Protein 1U6L (pdb70)

Solvent-accessible surface area: 12234 Å² total

Sequence (254 aa):
SLQIVPYLIFNGNCREAFSCYHQHLGGTLEALPFGDSPEPADWKDKIHARLVVGSFALASDNHPAYPYEGIKGCSISLNVDSKAEAERLFNALAEGGSVQPLGPTFWAASFGFTDRFGVAWVNCEQDSLQIVPYLIFNGNCREAFSCYHQHLGGTLEALPFGDSPEPADWKDKIHARLVVGSFALASDNHPAYPYEGIKGCSISLNVDSKAEAERLFNALAEGGSVQPLGPTFWAASFGFTDRFGVAWVNCEQD

Foldseek 3Di:
DDADADEFEFQQCVVVLVVLCCVLVPADWPAFFLVVDVHPDDPGRGFPTWGQHVHYIYYGYDDVVDDDDHDDDDAEEAEDADPVSQVSVCVRQAVLFAWPDWADDPQAGTDTGAGNRGGHYGTYRHD/DDADEEEFEFAQCPPVVVVLVCVLLPADKDAAFVVRDPDDDPVRRWGPTWGDDPPYIYYTYDDVVDDQDADDDDEEEAEDADPVSQVSNVVSQCVCWAWPDWADDVQARTDTTAGNRGHHYYGYHYD

Structure (mmCIF, N/CA/C/O backbone):
data_1U6L
#
_entry.id   1U6L
#
_cell.length_a   56.579
_cell.length_b   76.294
_cell.length_c   82.193
_cell.angle_alpha   90.00
_cell.angle_beta   90.00
_cell.angle_gamma   90.00
#
_symmetry.space_group_name_H-M   'P 21 21 21'
#
loop_
_entity.id
_entity.type
_entity.pdbx_description
1 polymer 'hypothetical protein'
2 water water
#
loop_
_atom_site.group_PDB
_atom_site.id
_atom_site.type_symbol
_atom_site.label_atom_id
_atom_site.label_alt_id
_atom_site.label_comp_id
_atom_site.label_asym_id
_atom_site.label_entity_id
_atom_site.label_seq_id
_atom_site.pdbx_PDB_ins_code
_atom_site.Cartn_x
_atom_site.Cartn_y
_atom_site.Cartn_z
_atom_site.occupancy
_atom_site.B_iso_or_equiv
_atom_site.auth_seq_id
_atom_site.auth_comp_id
_atom_site.auth_asym_id
_atom_site.auth_atom_id
_atom_site.pdbx_PDB_model_num
ATOM 1 N N . SER A 1 2 ? 54.653 22.879 32.804 1.00 54.21 2 SER A N 1
ATOM 2 C CA . SER A 1 2 ? 53.188 23.096 32.472 1.00 53.98 2 SER A CA 1
ATOM 3 C C . SER A 1 2 ? 52.7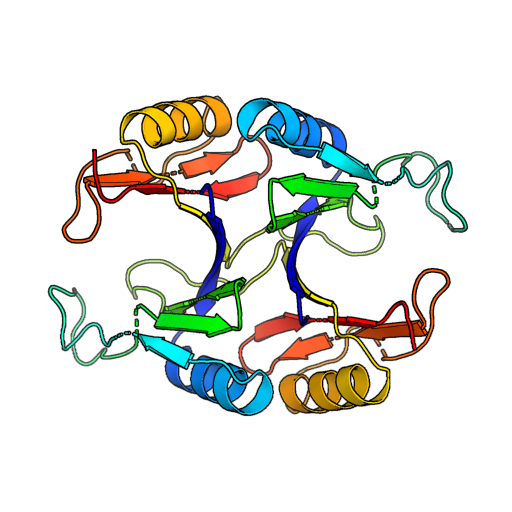45 23.865 31.196 1.00 52.90 2 SER A C 1
ATOM 4 O O . SER A 1 2 ? 53.489 24.637 30.592 1.00 53.29 2 SER A O 1
ATOM 7 N N . LEU A 1 3 ? 51.496 23.637 30.817 1.00 30.65 3 LEU A N 1
ATOM 8 C CA . LEU A 1 3 ? 50.953 24.137 29.586 1.00 29.05 3 LEU A CA 1
ATOM 9 C C . LEU A 1 3 ? 51.879 24.036 28.396 1.00 28.51 3 LEU A C 1
ATOM 10 O O . LEU A 1 3 ? 52.632 24.934 28.156 1.00 28.85 3 LEU A O 1
ATOM 15 N N . GLN A 1 4 ? 51.777 22.968 27.629 1.00 32.73 4 GLN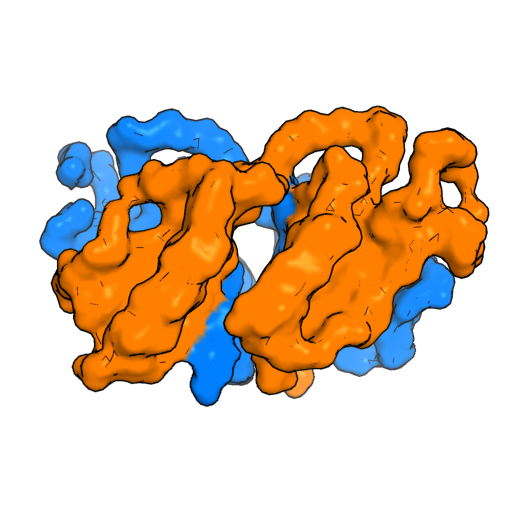 A N 1
ATOM 16 C CA . GLN A 1 4 ? 52.718 22.674 26.587 1.00 30.67 4 GLN A CA 1
ATOM 17 C C . GLN A 1 4 ? 52.018 22.981 25.287 1.00 27.18 4 GLN A C 1
ATOM 18 O O . GLN A 1 4 ? 50.912 22.453 25.059 1.00 25.02 4 GLN A O 1
ATOM 24 N N . ILE A 1 5 ? 52.570 23.841 24.426 1.00 40.21 5 ILE A N 1
ATOM 25 C CA . ILE A 1 5 ? 51.913 23.992 23.123 1.00 37.16 5 ILE A CA 1
ATOM 26 C C . ILE A 1 5 ? 52.806 23.310 22.138 1.00 33.21 5 ILE A C 1
ATOM 27 O O . ILE A 1 5 ? 54.000 23.572 22.114 1.00 34.21 5 ILE A O 1
ATOM 32 N N . VAL A 1 6 ? 52.227 22.368 21.383 1.00 14.58 6 VAL A N 1
ATOM 33 C CA . VAL A 1 6 ? 52.933 21.581 20.357 1.00 10.81 6 VAL A CA 1
ATOM 34 C C . VAL A 1 6 ? 52.181 21.562 19.020 1.00 8.72 6 VAL A C 1
ATOM 35 O O . VAL A 1 6 ? 51.019 21.244 19.049 1.00 10.96 6 VAL A O 1
ATOM 39 N N . PRO A 1 7 ? 52.807 21.788 17.866 1.00 11.14 7 PRO A N 1
ATOM 40 C CA . PRO A 1 7 ? 52.045 21.649 16.570 1.00 11.96 7 PRO A CA 1
ATOM 41 C C . PRO A 1 7 ? 51.697 20.207 16.238 1.00 11.49 7 PRO A C 1
ATOM 42 O O . PRO A 1 7 ? 52.555 19.375 16.310 1.00 9.93 7 PRO A O 1
ATOM 46 N N . TYR A 1 8 ? 50.488 19.894 15.848 1.00 21.54 8 TYR A N 1
ATOM 47 C CA . TYR A 1 8 ? 50.142 18.536 15.358 1.00 22.97 8 TYR A CA 1
ATOM 48 C C . TYR A 1 8 ? 49.962 18.545 13.821 1.00 21.61 8 TYR A C 1
ATOM 49 O O . TYR A 1 8 ? 49.135 19.306 13.301 1.00 24.41 8 TYR A O 1
ATOM 58 N N . LEU A 1 9 ? 50.691 17.744 13.072 1.00 16.86 9 LEU A N 1
ATOM 59 C CA . LEU A 1 9 ? 50.569 17.859 11.631 1.00 17.06 9 LEU A CA 1
ATOM 60 C C . LEU A 1 9 ? 49.825 16.659 11.002 1.00 18.36 9 LEU A C 1
ATOM 61 O O . LEU A 1 9 ? 49.782 15.560 11.597 1.00 18.81 9 LEU A O 1
ATOM 66 N N . ILE A 1 10 ? 49.310 16.815 9.766 1.00 13.64 10 ILE A N 1
ATOM 67 C CA . ILE A 1 10 ? 48.628 15.744 9.135 1.00 12.18 10 ILE A CA 1
ATOM 68 C C . ILE A 1 10 ? 49.170 15.450 7.758 1.00 12.51 10 ILE A C 1
ATOM 69 O O . ILE A 1 10 ? 49.133 16.269 6.912 1.00 13.06 10 ILE A O 1
ATOM 74 N N . PHE A 1 11 ? 49.740 14.272 7.544 1.00 18.13 11 PHE A N 1
ATOM 75 C CA . PHE A 1 11 ? 50.177 13.815 6.198 1.00 18.56 11 PHE A CA 1
ATOM 76 C C . PHE A 1 11 ? 49.141 12.894 5.501 1.00 20.16 11 PHE A C 1
ATOM 77 O O . PHE A 1 11 ? 48.237 12.280 6.131 1.00 23.71 11 PHE A O 1
ATOM 85 N N . ASN A 1 12 ? 49.239 12.814 4.191 1.00 33.52 12 ASN A N 1
ATOM 86 C CA . ASN A 1 12 ? 48.392 11.916 3.511 1.00 33.75 12 ASN A CA 1
ATOM 87 C C . ASN A 1 12 ? 49.124 10.616 3.184 1.00 33.84 12 ASN A C 1
ATOM 88 O O . ASN A 1 12 ? 49.204 10.223 2.050 1.00 37.94 12 ASN A O 1
ATOM 93 N N . GLY A 1 13 ? 49.702 9.958 4.172 1.00 12.07 13 GLY A N 1
ATOM 94 C CA . GLY A 1 13 ? 50.244 8.599 3.997 1.00 10.43 13 GLY A CA 1
ATOM 95 C C . GLY A 1 13 ? 51.758 8.512 4.202 1.00 9.90 13 GLY A C 1
ATOM 96 O O . GLY A 1 13 ? 52.323 7.390 4.179 1.00 11.19 13 GLY A O 1
ATOM 97 N N . ASN A 1 14 ? 52.453 9.655 4.304 1.00 8.23 14 ASN A N 1
ATOM 98 C CA . ASN A 1 14 ? 53.918 9.591 4.282 1.00 6.25 14 ASN A CA 1
ATOM 99 C C . ASN A 1 14 ? 54.503 10.123 5.574 1.00 5.90 14 ASN A C 1
ATOM 100 O O . ASN A 1 14 ? 55.696 10.472 5.630 1.00 5.13 14 ASN A O 1
ATOM 105 N N . CYS A 1 15 ? 53.664 10.162 6.600 1.00 13.31 15 CYS A N 1
ATOM 106 C CA . CYS A 1 15 ? 54.097 10.534 7.913 1.00 15.65 15 CYS A CA 1
ATOM 107 C C . CYS A 1 15 ? 55.348 9.748 8.404 1.00 17.45 15 CYS A C 1
ATOM 108 O O . CYS A 1 15 ? 56.322 10.359 8.873 1.00 18.19 15 CYS A O 1
ATOM 111 N N . ARG A 1 16 ? 55.320 8.415 8.305 1.00 21.57 16 ARG A N 1
ATOM 112 C CA . ARG A 1 16 ? 56.465 7.621 8.714 1.00 21.34 16 ARG A CA 1
ATOM 113 C C . ARG A 1 16 ? 57.705 8.076 7.988 1.00 22.57 16 ARG A C 1
ATOM 114 O O . ARG A 1 16 ? 58.659 8.413 8.628 1.00 24.26 16 ARG A O 1
ATOM 122 N N . GLU A 1 17 ? 57.702 8.142 6.661 1.00 22.78 17 GLU A N 1
ATOM 123 C CA . GLU A 1 17 ? 58.862 8.687 5.994 1.00 23.41 17 GLU A CA 1
ATOM 124 C C . GLU A 1 17 ? 59.246 10.077 6.506 1.00 23.97 17 GLU A C 1
ATOM 125 O O . GLU A 1 17 ? 60.463 10.368 6.616 1.00 26.21 17 GLU A O 1
ATOM 131 N N . ALA A 1 18 ? 58.246 10.933 6.837 1.00 9.43 18 ALA A N 1
ATOM 132 C CA . ALA A 1 18 ? 58.545 12.392 7.086 1.00 8.59 18 ALA A CA 1
ATOM 133 C C . ALA A 1 18 ? 59.244 12.512 8.442 1.00 9.25 18 ALA A C 1
ATOM 134 O O . ALA A 1 18 ? 60.292 13.153 8.561 1.00 9.59 18 ALA A O 1
ATOM 136 N N . PHE A 1 19 ? 58.725 11.782 9.429 1.00 15.34 19 PHE A N 1
ATOM 137 C CA . PHE A 1 19 ? 59.262 11.867 10.751 1.00 16.38 19 PHE A CA 1
ATOM 138 C C . PHE A 1 19 ? 60.579 11.259 10.831 1.00 16.77 19 PHE A C 1
ATOM 139 O O . PHE A 1 19 ? 61.395 11.740 11.544 1.00 15.91 19 PHE A O 1
ATOM 147 N N . SER A 1 20 ? 60.852 10.257 10.011 1.00 23.91 20 SER A N 1
ATOM 148 C CA . SER A 1 20 ? 62.152 9.620 10.061 1.00 24.36 20 SER A CA 1
ATOM 149 C C . SER A 1 20 ? 63.221 10.618 9.620 1.00 24.32 20 SER A C 1
ATOM 150 O O . SER A 1 20 ? 64.346 10.637 10.105 1.00 25.71 20 SER A O 1
ATOM 153 N N . CYS A 1 21 ? 62.862 11.489 8.701 1.00 20.63 21 CYS A N 1
ATOM 154 C CA . CYS A 1 21 ? 63.798 12.478 8.204 1.00 19.18 21 CYS A CA 1
ATOM 155 C C . CYS A 1 21 ? 63.951 13.688 9.232 1.00 16.79 21 CYS A C 1
ATOM 156 O O . CYS A 1 21 ? 65.105 14.070 9.607 1.00 15.28 21 CYS A O 1
ATOM 159 N N . TYR A 1 22 ? 62.813 14.255 9.709 1.00 10.71 22 TYR A N 1
ATOM 160 C CA . TYR A 1 22 ? 62.798 15.151 10.899 1.00 9.38 22 TYR A CA 1
ATOM 161 C C . TYR A 1 22 ? 63.716 14.572 11.972 1.00 9.24 22 TYR A C 1
ATOM 162 O O . TYR A 1 22 ? 64.613 15.263 12.431 1.00 9.52 22 TYR A O 1
ATOM 171 N N . HIS A 1 23 ? 63.558 13.299 12.335 1.00 18.83 23 HIS A N 1
ATOM 172 C CA . HIS A 1 23 ? 64.438 12.700 13.253 1.00 20.49 23 HIS A CA 1
ATOM 173 C C . HIS A 1 23 ? 65.893 12.817 12.827 1.00 21.41 23 HIS A C 1
ATOM 174 O O . HIS A 1 23 ? 66.801 13.366 13.554 1.00 22.59 23 HIS A O 1
ATOM 181 N N . GLN A 1 24 ? 66.174 12.289 11.649 1.00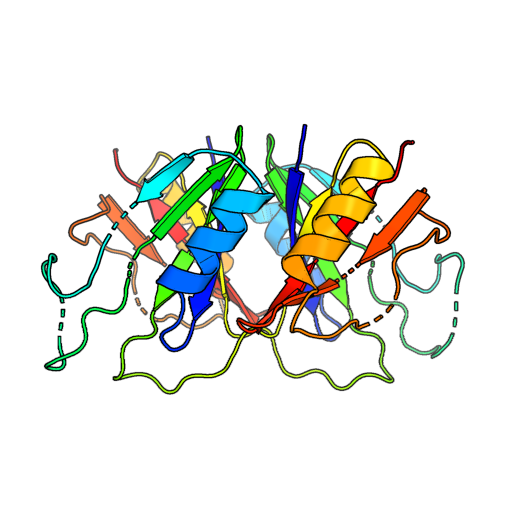 32.78 24 GLN A N 1
ATOM 182 C CA . GLN A 1 24 ? 67.580 12.272 11.213 1.00 33.17 24 GLN A CA 1
ATOM 183 C C . GLN A 1 24 ? 68.232 13.649 11.318 1.00 33.42 24 GLN A C 1
ATOM 184 O O . GLN A 1 24 ? 69.414 13.710 11.589 1.00 35.82 24 GLN A O 1
ATOM 190 N N . HIS A 1 25 ? 67.465 14.742 11.105 1.00 22.42 25 HIS A N 1
ATOM 191 C CA . HIS A 1 25 ? 68.083 16.046 10.811 1.00 20.57 25 HIS A CA 1
ATOM 192 C C . HIS A 1 25 ? 67.948 16.984 11.948 1.00 19.41 25 HIS A C 1
ATOM 193 O O . HIS A 1 25 ? 68.704 17.979 12.026 1.00 21.00 25 HIS A O 1
ATOM 200 N N . LEU A 1 26 ? 66.973 16.682 12.816 1.00 21.49 26 LEU A N 1
ATOM 201 C CA . LEU A 1 26 ? 66.646 17.532 13.889 1.00 22.28 26 LEU A CA 1
ATOM 202 C C . LEU A 1 26 ? 67.192 16.939 15.130 1.00 24.55 26 LEU A C 1
ATOM 203 O O . LEU A 1 26 ? 67.372 17.640 16.123 1.00 27.10 26 LEU A O 1
ATOM 208 N N . GLY A 1 27 ? 67.472 15.645 15.118 1.00 26.55 27 GLY A N 1
ATOM 209 C CA . GLY A 1 27 ? 67.980 15.038 16.348 1.00 27.57 27 GLY A CA 1
ATOM 210 C C . GLY A 1 27 ? 66.815 14.749 17.239 1.00 28.80 27 GLY A C 1
ATOM 211 O O . GLY A 1 27 ? 65.741 14.566 16.753 1.00 29.06 27 GLY A O 1
ATOM 212 N N . GLY A 1 28 ? 67.011 14.689 18.541 1.00 32.42 28 GLY A N 1
ATOM 213 C CA . GLY A 1 28 ? 65.895 14.381 19.446 1.00 31.56 28 GLY A CA 1
ATOM 214 C C . GLY A 1 28 ? 65.584 12.910 19.499 1.00 31.24 28 GLY A C 1
ATOM 215 O O . GLY A 1 28 ? 66.280 12.139 18.967 1.00 32.12 28 GLY A O 1
ATOM 216 N N . THR A 1 29 ? 64.490 12.562 20.125 1.00 19.62 29 THR A N 1
ATOM 217 C CA . THR A 1 29 ? 63.988 11.227 20.322 1.00 19.56 29 THR A CA 1
ATOM 218 C C . THR A 1 29 ? 62.584 11.115 19.706 1.00 18.54 29 THR A C 1
ATOM 219 O O . THR A 1 29 ? 61.635 11.924 19.916 1.00 16.89 29 THR A O 1
ATOM 223 N N . LEU A 1 30 ? 62.455 10.042 18.965 1.00 11.75 30 LEU A N 1
ATOM 224 C CA . LEU A 1 30 ? 61.237 9.756 18.330 1.00 11.29 30 LEU A CA 1
ATOM 225 C C . LEU A 1 30 ? 60.476 8.873 19.370 1.00 10.32 30 LEU A C 1
ATOM 226 O O . LEU A 1 30 ? 60.651 7.635 19.374 1.00 11.52 30 LEU A O 1
ATOM 231 N N . GLU A 1 31 ? 59.733 9.510 20.285 1.00 11.63 31 GLU A N 1
ATOM 232 C CA . GLU A 1 31 ? 59.021 8.792 21.358 1.00 11.32 31 GLU A CA 1
ATOM 233 C C . GLU A 1 31 ? 57.893 7.870 20.860 1.00 11.44 31 GLU A C 1
ATOM 234 O O . GLU A 1 31 ? 57.417 6.984 21.600 1.00 12.29 31 GLU A O 1
ATOM 240 N N . ALA A 1 32 ? 57.469 8.020 19.624 1.00 9.75 32 ALA A N 1
ATOM 241 C CA . ALA A 1 32 ? 56.286 7.257 19.157 1.00 9.11 32 ALA A CA 1
ATOM 242 C C . ALA A 1 32 ? 56.176 7.134 17.625 1.00 11.24 32 ALA A C 1
ATOM 243 O O . ALA A 1 32 ? 56.315 8.078 16.852 1.00 11.94 32 ALA A O 1
ATOM 253 N N . LEU A 1 34 ? 53.521 5.019 16.047 1.00 15.95 34 LEU A N 1
ATOM 254 C CA . LEU A 1 34 ? 52.549 3.955 16.224 1.00 17.04 34 LEU A CA 1
ATOM 255 C C . LEU A 1 34 ? 51.549 3.777 14.968 1.00 17.47 34 LEU A C 1
ATOM 256 O O . LEU A 1 34 ? 50.898 4.718 14.589 1.00 17.26 34 LEU A O 1
ATOM 261 N N . PRO A 1 35 ? 51.503 2.585 14.295 1.00 21.18 35 PRO A N 1
ATOM 262 C CA . PRO A 1 35 ? 50.564 2.327 13.183 1.00 21.85 35 PRO A CA 1
ATOM 263 C C . PRO A 1 35 ? 49.177 2.010 13.654 1.00 22.09 35 PRO A C 1
ATOM 264 O O . PRO A 1 35 ? 49.020 1.500 14.755 1.00 22.11 35 PRO A O 1
ATOM 268 N N . PHE A 1 36 ? 48.183 2.365 12.830 1.00 32.97 36 PHE A N 1
ATOM 269 C CA . PHE A 1 36 ? 46.772 2.086 13.081 1.00 34.57 36 PHE A CA 1
ATOM 270 C C . PHE A 1 36 ? 46.653 0.613 13.309 1.00 37.84 36 PHE A C 1
ATOM 271 O O . PHE A 1 36 ? 46.102 0.236 14.258 1.00 38.58 36 PHE A O 1
ATOM 279 N N . GLY A 1 37 ? 47.230 -0.204 12.439 1.00 61.21 37 GLY A N 1
ATOM 280 C CA . GLY A 1 37 ? 47.310 -1.631 12.633 1.00 66.62 37 GLY A CA 1
ATOM 281 C C . GLY A 1 37 ? 47.600 -2.055 14.051 1.00 70.45 37 GLY A C 1
ATOM 282 O O . GLY A 1 37 ? 46.864 -2.844 14.610 1.00 70.85 37 GLY A O 1
ATOM 283 N N . ASP A 1 38 ? 48.651 -1.542 14.672 1.00 74.83 38 ASP A N 1
ATOM 284 C CA . ASP A 1 38 ? 48.971 -1.989 16.014 1.00 76.67 38 ASP A CA 1
ATOM 285 C C . ASP A 1 38 ? 48.267 -1.168 17.056 1.00 78.30 38 ASP A C 1
ATOM 286 O O . ASP A 1 38 ? 48.795 -0.997 18.137 1.00 78.28 38 ASP A O 1
ATOM 291 N N . SER A 1 39 ? 47.066 -0.688 16.757 1.00 78.51 39 SER A N 1
ATOM 292 C CA . SER A 1 39 ? 46.287 0.075 17.735 1.00 79.21 39 SER A CA 1
ATOM 293 C C . SER A 1 39 ? 44.816 -0.380 17.969 1.00 80.73 39 SER A C 1
ATOM 294 O O . SER A 1 39 ? 44.384 -1.449 17.511 1.00 81.94 39 SER A O 1
ATOM 297 N N . PRO A 1 40 ? 44.043 0.405 18.733 1.00 107.50 40 PRO A N 1
ATOM 298 C CA . PRO A 1 40 ? 42.594 0.153 18.682 1.00 109.34 40 PRO A CA 1
ATOM 299 C C . PRO A 1 40 ? 41.985 0.923 17.490 1.00 110.97 40 PRO A C 1
ATOM 300 O O . PRO A 1 40 ? 40.936 1.561 17.612 1.00 110.95 40 PRO A O 1
ATOM 304 N N . GLU A 1 41 ? 42.673 0.842 16.348 1.00 84.86 41 GLU A N 1
ATOM 305 C CA . GLU A 1 41 ? 42.393 1.610 15.101 1.00 85.56 41 GLU A CA 1
ATOM 306 C C . GLU A 1 41 ? 42.361 3.149 15.269 1.00 87.08 41 GLU A C 1
ATOM 307 O O . GLU A 1 41 ? 41.519 3.869 14.687 1.00 88.29 41 GLU A O 1
ATOM 313 N N . PRO A 1 46 ? 37.937 2.677 10.549 1.00 75.07 46 PRO A N 1
ATOM 314 C CA . PRO A 1 46 ? 38.867 1.535 10.457 1.00 76.24 46 PRO A CA 1
ATOM 315 C C . PRO A 1 46 ? 39.774 1.450 9.201 1.00 77.53 46 PRO A C 1
ATOM 316 O O . PRO A 1 46 ? 41.001 1.605 9.320 1.00 76.75 46 PRO A O 1
ATOM 320 N N . ALA A 1 47 ? 39.143 1.206 8.041 1.00 69.36 47 ALA A N 1
ATOM 321 C CA . ALA A 1 47 ? 39.762 0.740 6.764 1.00 70.53 47 ALA A CA 1
ATOM 322 C C . ALA A 1 47 ? 40.633 -0.565 6.861 1.00 71.82 47 ALA A C 1
ATOM 323 O O . ALA A 1 47 ? 40.944 -1.039 7.978 1.00 71.04 47 ALA A O 1
ATOM 325 N N . ASP A 1 48 ? 40.947 -1.177 5.712 1.00 82.33 48 ASP A N 1
ATOM 326 C CA . ASP A 1 48 ? 41.670 -2.459 5.663 1.00 84.55 48 ASP A CA 1
ATOM 327 C C . ASP A 1 48 ? 43.089 -2.100 5.335 1.00 85.68 48 ASP A C 1
ATOM 328 O O . ASP A 1 48 ? 43.449 -0.936 5.498 1.00 86.52 48 ASP A O 1
ATOM 330 N N . TRP A 1 49 ? 43.895 -3.068 4.881 1.00 73.33 49 TRP A N 1
ATOM 331 C CA . TRP A 1 49 ? 45.289 -2.812 4.436 1.00 74.20 49 TRP A CA 1
ATOM 332 C C . TRP A 1 49 ? 45.609 -1.285 4.400 1.00 71.32 49 TRP A C 1
ATOM 333 O O . TRP A 1 49 ? 45.524 -0.637 3.348 1.00 70.09 49 TRP A O 1
ATOM 335 N N . LYS A 1 50 ? 45.925 -0.742 5.589 1.00 67.63 50 LYS A N 1
ATOM 336 C CA . LYS A 1 50 ? 46.120 0.698 5.878 1.00 62.23 50 LYS A CA 1
ATOM 337 C C . LYS A 1 50 ? 46.895 0.975 7.209 1.00 59.59 50 LYS A C 1
ATOM 338 O O . LYS A 1 50 ? 46.375 1.608 8.109 1.00 57.85 50 LYS A O 1
ATOM 344 N N . ASP A 1 51 ? 48.133 0.474 7.332 1.00 53.97 51 ASP A N 1
ATOM 345 C CA . ASP A 1 51 ? 49.015 0.725 8.534 1.00 51.58 51 ASP A CA 1
ATOM 346 C C . ASP A 1 51 ? 50.114 1.817 8.354 1.00 46.73 51 ASP A C 1
ATOM 347 O O . ASP A 1 51 ? 51.289 1.709 8.577 1.00 43.73 51 ASP A O 1
ATOM 352 N N . LYS A 1 52 ? 49.571 2.885 7.845 1.00 37.97 52 LYS A N 1
ATOM 353 C CA . LYS A 1 52 ? 49.935 4.213 8.018 1.00 33.47 52 LYS A CA 1
ATOM 354 C C . LYS A 1 52 ? 50.031 4.541 9.509 1.00 30.53 52 LYS A C 1
ATOM 355 O O . LYS A 1 52 ? 49.928 3.604 10.309 1.00 27.25 52 LYS A O 1
ATOM 361 N N . ILE A 1 53 ? 50.206 5.844 9.889 1.00 12.12 53 ILE A N 1
ATOM 362 C CA . ILE A 1 53 ? 50.602 6.098 11.278 1.00 9.15 53 ILE A CA 1
ATOM 363 C C . ILE A 1 53 ? 49.569 6.723 12.136 1.00 7.74 53 ILE A C 1
ATOM 364 O O . ILE A 1 53 ? 49.172 7.846 11.837 1.00 8.13 53 ILE A O 1
ATOM 377 N N . HIS A 1 55 ? 49.816 7.817 15.105 1.00 26.19 55 HIS A N 1
ATOM 378 C CA . HIS A 1 55 ? 50.315 8.927 15.892 1.00 22.50 55 HIS A CA 1
ATOM 379 C C . HIS A 1 55 ? 51.811 8.956 16.077 1.00 20.44 55 HIS A C 1
ATOM 380 O O . HIS A 1 55 ? 52.456 7.971 16.232 1.00 23.46 55 HIS A O 1
ATOM 387 N N . ALA A 1 56 ? 52.432 10.076 16.016 1.00 14.71 56 ALA A N 1
ATOM 388 C CA . ALA A 1 56 ? 53.858 9.974 16.081 1.00 12.67 56 ALA A CA 1
ATOM 389 C C . ALA A 1 56 ? 54.321 11.153 16.900 1.00 13.87 56 ALA A C 1
ATOM 390 O O . ALA A 1 56 ? 53.634 12.191 16.904 1.00 14.98 56 ALA A O 1
ATOM 392 N N . ARG A 1 57 ? 55.467 11.037 17.572 1.00 8.48 57 ARG A N 1
ATOM 393 C CA . ARG A 1 57 ? 55.877 12.129 18.472 1.00 8.57 57 ARG A CA 1
ATOM 394 C C . ARG A 1 57 ? 57.372 12.229 18.434 1.00 6.75 57 ARG A C 1
ATOM 395 O O . ARG A 1 57 ? 58.040 11.213 18.613 1.00 9.37 57 ARG A O 1
ATOM 403 N N . LEU A 1 58 ? 57.886 13.396 18.068 1.00 13.82 58 LEU A N 1
ATOM 404 C CA . LEU A 1 58 ? 59.286 13.683 17.937 1.00 11.88 58 LEU A CA 1
ATOM 405 C C . LEU A 1 58 ? 59.658 14.708 19.034 1.00 13.14 58 LEU A C 1
ATOM 406 O O . LEU A 1 58 ? 59.092 15.803 19.099 1.00 15.76 58 LEU A O 1
ATOM 411 N N . VAL A 1 59 ? 60.528 14.390 19.978 1.00 14.13 59 VAL A N 1
ATOM 412 C CA . VAL A 1 59 ? 60.709 15.362 21.026 1.00 12.82 59 VAL A CA 1
ATOM 413 C C . VAL A 1 59 ? 62.120 15.775 20.862 1.00 14.65 59 VAL A C 1
ATOM 414 O O . VAL A 1 59 ? 63.049 14.931 20.619 1.00 14.94 59 VAL A O 1
ATOM 418 N N . VAL A 1 60 ? 62.295 17.095 20.971 1.00 11.61 60 VAL A N 1
ATOM 419 C CA . VAL A 1 60 ? 63.655 17.679 20.798 1.00 12.97 60 VAL A CA 1
ATOM 420 C C . VAL A 1 60 ? 63.922 18.674 21.889 1.00 14.77 60 VAL A C 1
ATOM 421 O O . VAL A 1 60 ? 63.234 19.747 22.005 1.00 19.41 60 VAL A O 1
ATOM 425 N N . GLY A 1 61 ? 64.878 18.339 22.703 1.00 19.31 61 GLY A N 1
ATOM 426 C CA . GLY A 1 61 ? 64.968 19.082 23.890 1.00 18.94 61 GLY A CA 1
ATOM 427 C C . GLY A 1 61 ? 63.634 19.243 24.557 1.00 19.19 61 GLY A C 1
ATOM 428 O O . GLY A 1 61 ? 63.046 18.316 25.060 1.00 22.18 61 GLY A O 1
ATOM 429 N N . SER A 1 62 ? 63.112 20.423 24.562 1.00 14.68 62 SER A N 1
ATOM 430 C CA . SER A 1 62 ? 61.877 20.637 25.280 1.00 14.87 62 SER A CA 1
ATOM 431 C C . SER A 1 62 ? 60.748 21.017 24.291 1.00 15.13 62 SER A C 1
ATOM 432 O O . SER A 1 62 ? 59.620 21.308 24.675 1.00 16.87 62 SER A O 1
ATOM 435 N N . PHE A 1 63 ? 61.038 21.010 23.000 1.00 6.88 63 PHE A N 1
ATOM 436 C CA . PHE A 1 63 ? 59.894 21.103 22.027 1.00 7.53 63 PHE A CA 1
ATOM 437 C C . PHE A 1 63 ? 59.412 19.752 21.419 1.00 7.81 63 PHE A C 1
ATOM 438 O O . PHE A 1 63 ? 60.113 18.724 21.541 1.00 9.76 63 PHE A O 1
ATOM 446 N N . ALA A 1 64 ? 58.249 19.756 20.800 1.00 13.04 64 ALA A N 1
ATOM 447 C CA . ALA A 1 64 ? 57.753 18.506 20.260 1.00 13.88 64 ALA A CA 1
ATOM 448 C C . ALA A 1 64 ? 56.984 18.776 18.999 1.00 15.96 64 ALA A C 1
ATOM 449 O O . ALA A 1 64 ? 56.253 19.734 18.979 1.00 17.02 64 ALA A O 1
ATOM 451 N N . LEU A 1 65 ? 57.223 17.967 17.950 1.00 15.10 65 LEU A N 1
ATOM 452 C CA . LEU A 1 65 ? 56.341 17.819 16.820 1.00 16.46 65 LEU A CA 1
ATOM 453 C C . LEU A 1 65 ? 55.467 16.595 16.983 1.00 17.79 65 LEU A C 1
ATOM 454 O O . LEU A 1 65 ? 55.987 15.555 17.214 1.00 19.20 65 LEU A O 1
ATOM 467 N N . ALA A 1 67 ? 52.415 14.123 14.930 1.00 11.95 67 ALA A N 1
ATOM 468 C CA . ALA A 1 67 ? 51.775 13.984 13.600 1.00 9.50 67 ALA A CA 1
ATOM 469 C C . ALA A 1 67 ? 50.892 12.765 13.492 1.00 9.25 67 ALA A C 1
ATOM 470 O O . ALA A 1 67 ? 50.902 11.948 14.433 1.00 8.14 67 ALA A O 1
ATOM 472 N N . SER A 1 68 ? 50.182 12.622 12.364 1.00 15.30 68 SER A N 1
ATOM 473 C CA . SER A 1 68 ? 49.281 11.479 12.137 1.00 15.64 68 SER A CA 1
ATOM 474 C C . SER A 1 68 ? 49.042 11.251 10.655 1.00 15.11 68 SER A C 1
ATOM 475 O O . SER A 1 68 ? 49.080 12.251 9.891 1.00 14.82 68 SER A O 1
ATOM 478 N N . ASP A 1 69 ? 48.851 10.003 10.206 1.00 8.53 69 ASP A N 1
ATOM 479 C CA . ASP A 1 69 ? 48.540 9.822 8.739 1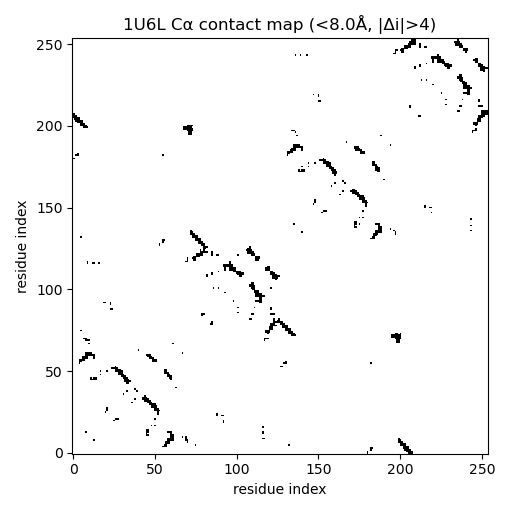.00 10.78 69 ASP A CA 1
ATOM 480 C C . ASP A 1 69 ? 47.034 10.025 8.619 1.00 13.41 69 ASP A C 1
ATOM 481 O O . ASP A 1 69 ? 46.301 9.492 9.442 1.00 15.81 69 ASP A O 1
ATOM 486 N N . ASN A 1 70 ? 46.553 10.916 7.737 1.00 14.76 70 ASN A N 1
ATOM 487 C CA . ASN A 1 70 ? 45.092 11.104 7.647 1.00 19.22 70 ASN A CA 1
ATOM 488 C C . ASN A 1 70 ? 44.271 9.791 7.604 1.00 20.58 70 ASN A C 1
ATOM 489 O O . ASN A 1 70 ? 44.673 8.798 7.012 1.00 20.84 70 ASN A O 1
ATOM 494 N N . HIS A 1 71 ? 43.153 9.797 8.303 1.00 18.94 71 HIS A N 1
ATOM 495 C CA . HIS A 1 71 ? 42.112 8.734 8.271 1.00 21.83 71 HIS A CA 1
ATOM 496 C C . HIS A 1 71 ? 41.459 8.675 6.901 1.00 21.41 71 HIS A C 1
ATOM 497 O O . HIS A 1 71 ? 40.789 9.600 6.516 1.00 21.55 71 HIS A O 1
ATOM 504 N N . PRO A 1 72 ? 41.499 7.560 6.238 1.00 35.18 72 PRO A N 1
ATOM 505 C CA . PRO A 1 72 ? 40.891 7.702 4.946 1.00 34.74 72 PRO A CA 1
ATOM 506 C C . PRO A 1 72 ? 39.373 8.047 4.906 1.00 33.71 72 PRO A C 1
ATOM 507 O O . PRO A 1 72 ? 38.829 8.160 3.798 1.00 34.22 72 PRO A O 1
ATOM 511 N N . ALA A 1 73 ? 38.718 8.315 6.050 1.00 25.03 73 ALA A N 1
ATOM 512 C CA . ALA A 1 73 ? 37.282 8.779 6.019 1.00 25.16 73 ALA A CA 1
ATOM 513 C C . ALA A 1 73 ? 37.141 10.285 5.859 1.00 25.75 73 ALA A C 1
ATOM 514 O O . ALA A 1 73 ? 36.014 10.787 5.856 1.00 25.19 73 ALA A O 1
ATOM 516 N N . TYR A 1 74 ? 38.256 11.026 5.810 1.00 28.64 74 TYR A N 1
ATOM 517 C CA . TYR A 1 74 ? 38.189 12.478 5.762 1.00 29.91 74 TYR A CA 1
ATOM 518 C C . TYR A 1 74 ? 39.009 12.955 4.621 1.00 28.02 74 TYR A C 1
ATOM 519 O O . TYR A 1 74 ? 40.133 12.476 4.422 1.00 26.46 74 TYR A O 1
ATOM 528 N N . PRO A 1 75 ? 38.432 13.852 3.801 1.00 34.04 75 PRO A N 1
ATOM 529 C CA . PRO A 1 75 ? 39.128 14.324 2.609 1.00 33.50 75 PRO A CA 1
ATOM 530 C C . PRO A 1 75 ? 40.507 14.863 3.032 1.00 33.32 75 PRO A C 1
ATOM 531 O O . PRO A 1 75 ? 40.656 15.273 4.207 1.00 32.46 75 PRO A O 1
ATOM 535 N N . TYR A 1 76 ? 41.495 14.905 2.134 1.00 18.99 76 TYR A N 1
ATOM 536 C CA . TYR A 1 76 ? 42.825 15.359 2.595 1.00 20.06 76 TYR A CA 1
ATOM 537 C C . TYR A 1 76 ? 43.194 16.620 1.892 1.00 24.46 76 TYR A C 1
ATOM 538 O O . TYR A 1 76 ? 43.316 16.657 0.629 1.00 26.13 76 TYR A O 1
ATOM 547 N N . GLU A 1 77 ? 43.452 17.662 2.663 1.00 66.93 77 GLU A N 1
ATOM 548 C CA . GLU A 1 77 ? 44.138 18.790 2.087 1.00 70.66 77 GLU A CA 1
ATOM 549 C C . GLU A 1 77 ? 45.427 18.830 2.828 1.00 69.40 77 GLU A C 1
ATOM 550 O O . GLU A 1 77 ? 45.476 18.450 4.004 1.00 70.78 77 GLU A O 1
ATOM 556 N N . GLY A 1 78 ? 46.456 19.293 2.142 1.00 40.43 78 GLY A N 1
ATOM 557 C CA . GLY A 1 78 ? 47.798 19.373 2.677 1.00 39.33 78 GLY A CA 1
ATOM 558 C C . GLY A 1 78 ? 47.867 20.288 3.869 1.00 38.97 78 GLY A C 1
ATOM 559 O O . GLY A 1 78 ? 46.895 20.352 4.659 1.00 39.73 78 GLY A O 1
ATOM 560 N N . ILE A 1 79 ? 48.974 21.011 4.045 1.00 28.26 79 ILE A N 1
ATOM 561 C CA . ILE A 1 79 ? 49.102 21.853 5.250 1.00 27.23 79 ILE A CA 1
ATOM 562 C C . ILE A 1 79 ? 49.042 23.263 4.753 1.00 27.35 79 ILE A C 1
ATOM 563 O O . ILE A 1 79 ? 49.689 23.599 3.823 1.00 26.69 79 ILE A O 1
ATOM 568 N N . LYS A 1 80 ? 48.260 24.118 5.340 1.00 31.79 80 LYS A N 1
ATOM 569 C CA . LYS A 1 80 ? 48.215 25.439 4.787 1.00 32.85 80 LYS A CA 1
ATOM 570 C C . LYS A 1 80 ? 48.387 26.654 5.728 1.00 32.42 80 LYS A C 1
ATOM 571 O O . LYS A 1 80 ? 49.253 27.529 5.527 1.00 32.55 80 LYS A O 1
ATOM 577 N N . GLY A 1 81 ? 47.568 26.811 6.725 1.00 33.91 81 GLY A N 1
ATOM 578 C CA . GLY A 1 81 ? 47.645 28.149 7.281 1.00 32.62 81 GLY A CA 1
ATOM 579 C C . GLY A 1 81 ? 48.944 28.617 7.935 1.00 30.11 81 GLY A C 1
ATOM 580 O O . GLY A 1 81 ? 49.135 29.810 8.111 1.00 28.70 81 GLY A O 1
ATOM 581 N N . CYS A 1 82 ? 49.795 27.659 8.319 1.00 39.24 82 CYS A N 1
ATOM 582 C CA . CYS A 1 82 ? 50.953 27.938 9.097 1.00 37.34 82 CYS A CA 1
ATOM 583 C C . CYS A 1 82 ? 52.199 27.154 8.728 1.00 35.32 82 CYS A C 1
ATOM 584 O O . CYS A 1 82 ? 52.142 26.280 7.862 1.00 37.05 82 CYS A O 1
ATOM 587 N N . SER A 1 83 ? 53.336 27.539 9.333 1.00 26.54 83 SER A N 1
ATOM 588 C CA . SER A 1 83 ? 54.627 26.863 9.137 1.00 23.62 83 SER A CA 1
ATOM 589 C C . SER A 1 83 ? 55.404 26.662 10.390 1.00 20.42 83 SER A C 1
ATOM 590 O O . SER A 1 83 ? 55.116 27.342 11.392 1.00 17.61 83 SER A O 1
ATOM 593 N N . ILE A 1 84 ? 56.339 25.691 10.357 1.00 11.95 84 ILE A N 1
ATOM 594 C CA . ILE A 1 84 ? 57.063 25.332 11.573 1.00 11.09 84 ILE A CA 1
ATOM 595 C C . ILE A 1 84 ? 58.342 26.084 11.576 1.00 11.95 84 ILE A C 1
ATOM 596 O O . ILE A 1 84 ? 59.226 25.835 10.824 1.00 12.86 84 ILE A O 1
ATOM 601 N N . SER A 1 85 ? 58.426 27.078 12.400 1.00 8.66 85 SER A N 1
ATOM 602 C CA . SER A 1 85 ? 59.574 27.892 12.328 1.00 9.62 85 SER A CA 1
ATOM 603 C C . SER A 1 85 ? 60.730 27.264 13.155 1.00 10.92 85 SER A C 1
ATOM 604 O O . SER A 1 85 ? 60.484 26.868 14.302 1.00 10.31 85 SER A O 1
ATOM 607 N N . LEU A 1 86 ? 61.963 27.224 12.625 1.00 9.93 86 LEU A N 1
ATOM 608 C CA . LEU A 1 86 ? 63.092 26.724 13.429 1.00 12.25 86 LEU A CA 1
ATOM 609 C C . LEU A 1 86 ? 64.153 27.760 13.816 1.00 13.85 86 LEU A C 1
ATOM 610 O O . LEU A 1 86 ? 64.992 28.091 12.998 1.00 12.81 86 LEU A O 1
ATOM 615 N N . ASN A 1 87 ? 64.126 28.248 15.070 1.00 18.14 87 ASN A N 1
ATOM 616 C CA . ASN A 1 87 ? 65.127 29.200 15.594 1.00 22.22 87 ASN A CA 1
ATOM 617 C C . ASN A 1 87 ? 66.291 28.335 16.073 1.00 24.77 87 ASN A C 1
ATOM 618 O O . ASN A 1 87 ? 66.161 27.516 17.017 1.00 25.19 87 ASN A O 1
ATOM 623 N N . VAL A 1 88 ? 67.393 28.480 15.346 1.00 38.17 88 VAL A N 1
ATOM 624 C CA . VAL A 1 88 ? 68.662 27.802 15.492 1.00 40.05 88 VAL A CA 1
ATOM 625 C C . VAL A 1 88 ? 69.807 28.856 15.916 1.00 42.39 88 VAL A C 1
ATOM 626 O O . VAL A 1 88 ? 69.747 30.068 15.597 1.00 42.30 88 VAL A O 1
ATOM 630 N N . ASP A 1 89 ? 70.850 28.411 16.614 1.00 43.71 89 ASP A N 1
ATOM 631 C CA . ASP A 1 89 ? 71.917 29.309 17.197 1.00 44.40 89 ASP A CA 1
ATOM 632 C C . ASP A 1 89 ? 73.146 29.702 16.294 1.00 42.53 89 ASP A C 1
ATOM 633 O O . ASP A 1 89 ? 74.053 30.381 16.756 1.00 43.18 89 ASP A O 1
ATOM 635 N N . SER A 1 90 ? 73.167 29.340 15.017 1.00 38.42 90 SER A N 1
ATOM 636 C CA . SER A 1 90 ? 74.339 29.549 14.214 1.00 35.35 90 SER A CA 1
ATOM 637 C C . SER A 1 90 ? 74.014 29.524 12.715 1.00 34.24 90 SER A C 1
ATOM 638 O O . SER A 1 90 ? 73.073 28.856 12.310 1.00 31.95 90 SER A O 1
ATOM 641 N N . LYS A 1 91 ? 74.812 30.198 11.871 1.00 29.73 91 LYS A N 1
ATOM 642 C CA . LYS A 1 91 ? 74.527 30.156 10.429 1.00 28.97 91 LYS A CA 1
ATOM 643 C C . LYS A 1 91 ? 74.771 28.751 9.899 1.00 28.79 91 LYS A C 1
ATOM 644 O O . LYS A 1 91 ? 74.094 28.276 8.954 1.00 29.39 91 LYS A O 1
ATOM 650 N N . ALA A 1 92 ? 75.704 28.040 10.517 1.00 21.93 92 ALA A N 1
ATOM 651 C CA . ALA A 1 92 ? 76.025 26.760 9.894 1.00 22.00 92 ALA A CA 1
ATOM 652 C C . ALA A 1 92 ? 74.800 25.877 10.033 1.00 22.89 92 ALA A C 1
ATOM 653 O O . ALA A 1 92 ? 74.463 25.078 9.094 1.00 23.04 92 ALA A O 1
ATOM 655 N N . GLU A 1 93 ? 74.140 26.027 11.197 1.00 29.92 93 GLU A N 1
ATOM 656 C CA . GLU A 1 93 ? 73.034 25.146 11.466 1.00 33.03 93 GLU A CA 1
ATOM 657 C C . GLU A 1 93 ? 71.840 25.553 10.643 1.00 29.46 93 GLU A C 1
ATOM 658 O O . GLU A 1 93 ? 71.141 24.695 10.108 1.00 29.24 93 GLU A O 1
ATOM 661 N N . ALA A 1 94 ? 71.640 26.843 10.456 1.00 14.02 94 ALA A N 1
ATOM 662 C CA . ALA A 1 94 ? 70.552 27.206 9.662 1.00 11.30 94 ALA A CA 1
ATOM 663 C C . ALA A 1 94 ? 70.807 26.661 8.242 1.00 11.27 94 ALA A C 1
ATOM 664 O O . ALA A 1 94 ? 69.862 26.143 7.572 1.00 11.18 94 ALA A O 1
ATOM 666 N N . GLU A 1 95 ? 72.052 26.713 7.759 1.00 27.00 95 GLU A N 1
ATOM 667 C CA . GLU A 1 95 ? 72.227 26.267 6.396 1.00 26.24 95 GLU A CA 1
ATOM 668 C C . GLU A 1 95 ? 71.972 24.761 6.345 1.00 23.64 95 GLU A C 1
ATOM 669 O O . GLU A 1 95 ? 71.293 24.266 5.426 1.00 23.08 95 GLU A O 1
ATOM 675 N N . ARG A 1 96 ? 72.493 24.039 7.335 1.00 27.52 96 ARG A N 1
ATOM 676 C CA . ARG A 1 96 ? 72.437 22.603 7.314 1.00 24.96 96 ARG A CA 1
ATOM 677 C C . ARG A 1 96 ? 70.977 22.103 7.337 1.00 24.96 96 ARG A C 1
ATOM 678 O O . ARG A 1 96 ? 70.590 21.179 6.599 1.00 26.80 96 ARG A O 1
ATOM 686 N N . LEU A 1 97 ? 70.146 22.728 8.177 1.00 15.43 97 LEU A N 1
ATOM 687 C CA . LEU A 1 97 ? 68.760 22.372 8.198 1.00 13.96 97 LEU A CA 1
ATOM 688 C C . LEU A 1 97 ? 68.085 22.817 6.935 1.00 13.56 97 LEU A C 1
ATOM 689 O O . LEU A 1 97 ? 67.284 22.098 6.413 1.00 14.76 97 LEU A O 1
ATOM 694 N N . PHE A 1 98 ? 68.349 23.999 6.436 1.00 12.69 98 PHE A N 1
ATOM 695 C CA . PHE A 1 98 ? 67.606 24.441 5.309 1.00 12.52 98 PHE A CA 1
ATOM 696 C C . PHE A 1 98 ? 67.893 23.423 4.230 1.00 13.12 98 PHE A C 1
ATOM 697 O O . PHE A 1 98 ? 67.019 22.939 3.498 1.00 12.26 98 PHE A O 1
ATOM 705 N N . ASN A 1 99 ? 69.158 23.058 4.142 1.00 27.30 99 ASN A N 1
ATOM 706 C CA . ASN A 1 99 ? 69.522 22.193 3.035 1.00 29.58 99 ASN A CA 1
ATOM 707 C C . ASN A 1 99 ? 68.900 20.874 3.151 1.00 30.88 99 ASN A C 1
ATOM 708 O O . ASN A 1 99 ? 68.311 20.422 2.177 1.00 32.94 99 ASN A O 1
ATOM 713 N N . ALA A 1 100 ? 68.936 20.316 4.364 1.00 28.61 100 ALA A N 1
ATOM 714 C CA . ALA A 1 100 ? 68.387 18.986 4.599 1.00 28.14 100 ALA A CA 1
ATOM 715 C C . ALA A 1 100 ? 66.875 18.900 4.253 1.00 27.86 100 ALA A C 1
ATOM 716 O O . ALA A 1 100 ? 66.486 18.183 3.335 1.00 29.78 100 ALA A O 1
ATOM 718 N N . LEU A 1 101 ? 66.036 19.661 4.920 1.00 19.35 101 LEU A N 1
ATOM 719 C CA . LEU A 1 101 ? 64.620 19.465 4.762 1.00 18.83 101 LEU A CA 1
ATOM 720 C C . LEU A 1 101 ? 64.122 19.961 3.373 1.00 18.52 101 LEU A C 1
ATOM 721 O O . LEU A 1 101 ? 63.121 19.455 2.843 1.00 18.50 101 LEU A O 1
ATOM 726 N N . ALA A 1 102 ? 64.839 20.897 2.757 1.00 7.97 102 ALA A N 1
ATOM 727 C CA . ALA A 1 102 ? 64.360 21.561 1.506 1.00 8.70 102 ALA A CA 1
ATOM 728 C C . ALA A 1 102 ? 64.536 20.636 0.335 1.00 8.48 102 ALA A C 1
ATOM 729 O O . ALA A 1 102 ? 63.719 20.574 -0.606 1.00 5.99 102 ALA A O 1
ATOM 731 N N . GLU A 1 103 ? 65.560 19.813 0.416 1.00 19.80 103 GLU A N 1
ATOM 732 C CA . GLU A 1 103 ? 65.817 18.830 -0.717 1.00 21.47 103 GLU A CA 1
ATOM 733 C C . GLU A 1 103 ? 64.622 18.083 -1.229 1.00 21.59 103 GLU A C 1
ATOM 734 O O . GLU A 1 103 ? 63.940 17.473 -0.499 1.00 23.09 103 GLU A O 1
ATOM 740 N N . GLY A 1 104 ? 64.289 18.222 -2.467 1.00 23.95 104 GLY A N 1
ATOM 741 C CA . GLY A 1 104 ? 63.120 17.466 -2.835 1.00 22.47 104 GLY A CA 1
ATOM 742 C C . GLY A 1 104 ? 61.805 18.225 -2.796 1.00 22.15 104 GLY A C 1
ATOM 743 O O . GLY A 1 104 ? 60.740 17.734 -3.329 1.00 22.71 104 GLY A O 1
ATOM 744 N N . GLY A 1 105 ? 61.873 19.416 -2.193 1.00 18.61 105 GLY A N 1
ATOM 745 C CA . GLY A 1 105 ? 60.686 20.194 -2.002 1.00 17.98 105 GLY A CA 1
ATOM 746 C C . GLY A 1 105 ? 60.853 21.447 -2.810 1.00 18.01 105 GLY A C 1
ATOM 747 O O . GLY A 1 105 ? 61.263 21.408 -3.972 1.00 16.75 105 GLY A O 1
ATOM 748 N N . SER A 1 106 ? 60.529 22.576 -2.210 1.00 21.00 106 SER A N 1
ATOM 749 C CA . SER A 1 106 ? 60.588 23.792 -2.979 1.00 20.58 106 SER A CA 1
ATOM 750 C C . SER A 1 106 ? 60.874 24.989 -2.064 1.00 20.30 106 SER A C 1
ATOM 751 O O . SER A 1 106 ? 60.573 24.934 -0.910 1.00 21.38 106 SER A O 1
ATOM 754 N N . VAL A 1 107 ? 61.385 26.080 -2.575 1.00 10.62 107 VAL A N 1
ATOM 755 C CA . VAL A 1 107 ? 61.884 27.188 -1.751 1.00 11.08 107 VAL A CA 1
ATOM 756 C 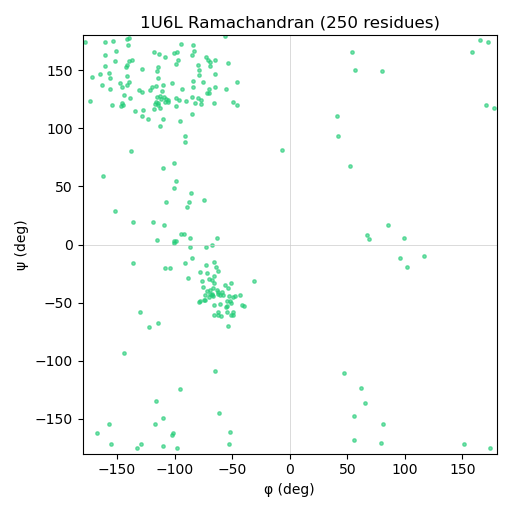C . VAL A 1 107 ? 61.032 28.444 -1.947 1.00 12.78 107 VAL A C 1
ATOM 757 O O . VAL A 1 107 ? 60.897 28.906 -3.113 1.00 14.10 107 VAL A O 1
ATOM 761 N N . GLN A 1 108 ? 60.436 28.983 -0.870 1.00 26.94 108 GLN A N 1
ATOM 762 C CA . GLN A 1 108 ? 59.597 30.171 -1.071 1.00 29.25 108 GLN A CA 1
ATOM 763 C C . GLN A 1 108 ? 60.438 31.423 -0.888 1.00 31.93 108 GLN A C 1
ATOM 764 O O . GLN A 1 108 ? 60.074 32.485 -1.431 1.00 31.46 108 GLN A O 1
ATOM 778 N N . PRO A 1 110 ? 64.569 32.177 -0.441 1.00 19.65 110 PRO A N 1
ATOM 779 C CA . PRO A 1 110 ? 65.962 31.666 -0.371 1.00 17.10 110 PRO A CA 1
ATOM 780 C C . PRO A 1 110 ? 66.656 31.978 0.976 1.00 14.16 110 PRO A C 1
ATOM 781 O O . PRO A 1 110 ? 66.566 33.062 1.426 1.00 12.64 110 PRO A O 1
ATOM 785 N N . LEU A 1 111 ? 67.362 31.045 1.584 1.00 13.89 111 LEU A N 1
ATOM 786 C CA . LEU A 1 111 ? 68.143 31.322 2.758 1.00 14.58 111 LEU A CA 1
ATOM 787 C C . LEU A 1 111 ? 69.093 32.547 2.691 1.00 15.62 111 LEU A C 1
ATOM 788 O O . LEU A 1 111 ? 69.976 32.603 1.894 1.00 14.12 111 LEU A O 1
ATOM 793 N N . GLY A 1 112 ? 68.972 33.513 3.579 1.00 32.53 112 GLY A N 1
ATOM 794 C CA . GLY A 1 112 ? 70.006 34.547 3.650 1.00 33.29 112 GLY A CA 1
ATOM 795 C C . GLY A 1 112 ? 69.579 35.622 4.627 1.00 36.66 112 GLY A C 1
ATOM 796 O O . GLY A 1 112 ? 68.555 35.499 5.280 1.00 37.21 112 GLY A O 1
ATOM 797 N N . PRO A 1 113 ? 70.356 36.697 4.737 1.00 45.20 113 PRO A N 1
ATOM 798 C CA . PRO A 1 113 ? 69.964 37.703 5.748 1.00 46.10 113 PRO A CA 1
ATOM 799 C C . PRO A 1 113 ? 68.865 38.608 5.277 1.00 47.21 113 PRO A C 1
ATOM 800 O O . PRO A 1 113 ? 68.683 38.781 4.085 1.00 48.52 113 PRO A O 1
ATOM 804 N N . THR A 1 114 ? 68.138 39.130 6.250 1.00 44.96 114 THR A N 1
ATOM 805 C CA . THR A 1 114 ? 66.968 39.956 6.081 1.00 45.21 114 THR A CA 1
ATOM 806 C C . THR A 1 114 ? 67.225 40.956 7.161 1.00 46.81 114 THR A C 1
ATOM 807 O O . THR A 1 114 ? 68.147 40.727 7.958 1.00 46.44 114 THR A O 1
ATOM 811 N N . PHE A 1 115 ? 66.350 41.962 7.297 1.00 55.76 115 PHE A N 1
ATOM 812 C CA . PHE A 1 115 ? 66.485 42.993 8.332 1.00 56.74 115 PHE A CA 1
ATOM 813 C C . PHE A 1 115 ? 66.312 42.614 9.796 1.00 56.97 115 PHE A C 1
ATOM 814 O O . PHE A 1 115 ? 66.434 43.443 10.663 1.00 58.40 115 PHE A O 1
ATOM 822 N N . TRP A 1 116 ? 66.036 41.357 10.068 1.00 37.32 116 TRP A N 1
ATOM 823 C CA . TRP A 1 116 ? 65.642 40.895 11.392 1.00 34.34 116 TRP A CA 1
ATOM 824 C C . TRP A 1 116 ? 66.400 39.637 11.669 1.00 32.91 116 TRP A C 1
ATOM 825 O O . TRP A 1 116 ? 66.424 39.175 12.819 1.00 33.70 116 TRP A O 1
ATOM 836 N N . ALA A 1 117 ? 66.970 39.032 10.636 1.00 25.17 117 ALA A N 1
ATOM 837 C CA . ALA A 1 117 ? 67.806 37.892 10.965 1.00 22.85 117 ALA A CA 1
ATOM 838 C C . ALA A 1 117 ? 69.093 37.768 10.134 1.00 21.45 117 ALA A C 1
ATOM 839 O O . ALA A 1 117 ? 69.200 38.315 8.978 1.00 21.01 117 ALA A O 1
ATOM 841 N N . ALA A 1 118 ? 70.062 37.091 10.765 1.00 25.31 118 ALA A N 1
ATOM 842 C CA . ALA A 1 118 ? 71.289 36.823 10.103 1.00 23.16 118 ALA A CA 1
ATOM 843 C C . ALA A 1 118 ? 71.109 35.840 8.991 1.00 23.38 118 ALA A C 1
ATOM 844 O O . ALA A 1 118 ? 71.795 36.007 8.015 1.00 25.56 118 ALA A O 1
ATOM 846 N N . SER A 1 119 ? 70.278 34.793 9.144 1.00 27.68 119 SER A N 1
ATOM 847 C CA . SER A 1 119 ? 69.919 33.892 8.006 1.00 26.39 119 SER A CA 1
ATOM 848 C C . SER A 1 119 ? 68.493 33.458 8.137 1.00 24.96 119 SER A C 1
ATOM 849 O O . SER A 1 119 ? 68.129 33.008 9.218 1.00 26.14 119 SER A O 1
ATOM 852 N N . PHE A 1 120 ? 67.668 33.591 7.096 1.00 12.06 120 PHE A N 1
ATOM 853 C CA . PHE A 1 120 ? 66.247 33.220 7.226 1.00 10.71 120 PHE A CA 1
ATOM 854 C C . PHE A 1 120 ? 65.841 32.568 5.931 1.00 11.08 120 PHE A C 1
ATOM 855 O O . PHE A 1 120 ? 66.342 32.997 4.903 1.00 9.86 120 PHE A O 1
ATOM 863 N N . GLY A 1 121 ? 64.957 31.570 5.976 1.00 16.50 121 GLY A N 1
ATOM 864 C CA . GLY A 1 121 ? 64.382 31.066 4.740 1.00 17.62 121 GLY A CA 1
ATOM 865 C C . GLY A 1 121 ? 63.091 30.415 5.027 1.00 20.49 121 GLY A C 1
ATOM 866 O O . GLY A 1 121 ? 62.841 30.066 6.197 1.00 18.97 121 GLY A O 1
ATOM 875 N N . PHE A 1 123 ? 60.589 27.287 3.171 1.00 15.30 123 PHE A N 1
ATOM 876 C CA . PHE A 1 123 ? 60.441 26.272 2.154 1.00 13.87 123 PHE A CA 1
ATOM 877 C C . PHE A 1 123 ? 59.395 25.254 2.513 1.00 15.29 123 PHE A C 1
ATOM 878 O O . PHE A 1 123 ? 58.966 25.217 3.650 1.00 15.13 123 PHE A O 1
ATOM 886 N N . THR A 1 124 ? 58.960 24.449 1.549 1.00 16.26 124 THR A N 1
ATOM 887 C CA . THR A 1 124 ? 58.112 23.336 1.838 1.00 18.97 124 THR A CA 1
ATOM 888 C C . THR A 1 124 ? 58.931 22.088 1.603 1.00 22.15 124 THR A C 1
ATOM 889 O O . THR A 1 124 ? 59.674 22.033 0.626 1.00 21.42 124 THR A O 1
ATOM 893 N N . ASP A 1 125 ? 58.834 21.105 2.482 1.00 38.83 125 ASP A N 1
ATOM 894 C CA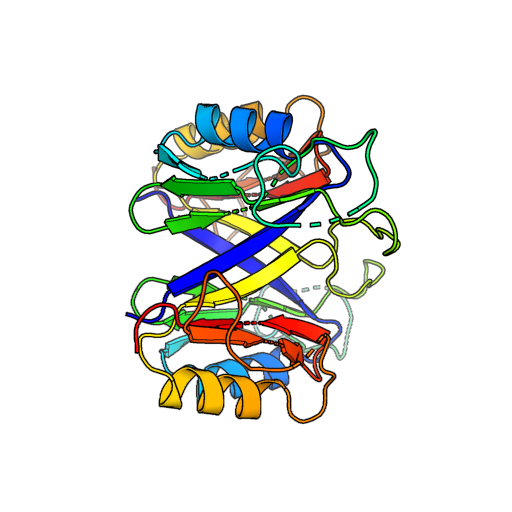 . ASP A 1 125 ? 59.587 19.864 2.261 1.00 40.77 125 ASP A CA 1
ATOM 895 C C . ASP A 1 125 ? 58.799 18.943 1.338 1.00 39.79 125 ASP A C 1
ATOM 896 O O . ASP A 1 125 ? 57.651 19.250 1.003 1.00 35.61 125 ASP A O 1
ATOM 901 N N . ARG A 1 126 ? 59.437 17.849 0.920 1.00 27.60 126 ARG A N 1
ATOM 902 C CA . ARG A 1 126 ? 58.895 16.984 -0.075 1.00 25.41 126 ARG A CA 1
ATOM 903 C C . ARG A 1 126 ? 57.751 16.242 0.587 1.00 24.15 126 ARG A C 1
ATOM 904 O O . ARG A 1 126 ? 57.103 15.489 -0.070 1.00 25.52 126 ARG A O 1
ATOM 912 N N . PHE A 1 127 ? 57.448 16.417 1.871 1.00 22.94 127 PHE A N 1
ATOM 913 C CA . PHE A 1 127 ? 56.283 15.690 2.402 1.00 19.90 127 PHE A CA 1
ATOM 914 C C . PHE A 1 127 ? 55.258 16.739 2.622 1.00 20.27 127 PHE A C 1
ATOM 915 O O . PHE A 1 127 ? 54.304 16.500 3.397 1.00 18.55 127 PHE A O 1
ATOM 923 N N . GLY A 1 128 ? 55.443 17.914 2.003 1.00 26.56 128 GLY A N 1
ATOM 924 C CA . GLY A 1 128 ? 54.442 18.973 2.071 1.00 25.30 128 GLY A CA 1
ATOM 925 C C . GLY A 1 128 ? 54.447 19.945 3.252 1.00 25.19 128 GLY A C 1
ATOM 926 O O . GLY A 1 128 ? 53.466 20.615 3.466 1.00 26.70 128 GLY A O 1
ATOM 927 N N . VAL A 1 129 ? 55.520 20.062 4.023 1.00 18.63 129 VAL A N 1
ATOM 928 C CA . VAL A 1 129 ? 55.478 20.837 5.270 1.00 16.56 129 VAL A CA 1
ATOM 929 C C . VAL A 1 129 ? 56.269 22.134 5.082 1.00 14.46 129 VAL A C 1
ATOM 930 O O . VAL A 1 129 ? 57.481 22.138 4.723 1.00 14.47 129 VAL A O 1
ATOM 934 N N . ALA A 1 130 ? 55.581 23.258 5.306 1.00 12.18 130 ALA A N 1
ATOM 935 C CA . ALA A 1 130 ? 56.270 24.581 5.179 1.00 10.05 130 ALA A CA 1
ATOM 936 C C . ALA A 1 130 ? 57.175 24.879 6.439 1.00 10.16 130 ALA A C 1
ATOM 937 O O . ALA A 1 130 ? 56.707 24.804 7.540 1.00 10.74 130 ALA A O 1
ATOM 939 N N . TRP A 1 131 ? 58.477 25.080 6.257 1.00 6.57 131 TRP A N 1
ATOM 940 C CA . TRP A 1 131 ? 59.324 25.420 7.341 1.00 6.70 131 TRP A CA 1
ATOM 941 C C . TRP A 1 131 ? 59.791 26.846 7.228 1.00 10.41 131 TRP A C 1
ATOM 942 O O . TRP A 1 131 ? 59.587 27.494 6.159 1.00 9.57 131 TRP A O 1
ATOM 961 N N . VAL A 1 133 ? 63.455 28.505 8.593 1.00 22.14 133 VAL A N 1
ATOM 962 C CA . VAL A 1 133 ? 64.680 28.365 9.277 1.00 21.92 133 VAL A CA 1
ATOM 963 C C . VAL A 1 133 ? 65.151 29.798 9.549 1.00 22.20 133 VAL A C 1
ATOM 964 O O . VAL A 1 133 ? 65.041 30.698 8.657 1.00 22.33 133 VAL A O 1
ATOM 968 N N . ASN A 1 134 ? 65.650 30.035 10.761 1.00 16.49 134 ASN A N 1
ATOM 969 C CA . ASN A 1 134 ? 65.873 31.406 11.162 1.00 18.54 134 ASN A CA 1
ATOM 970 C C . ASN A 1 134 ? 66.926 31.468 12.167 1.00 19.66 134 ASN A C 1
ATOM 971 O O . ASN A 1 134 ? 66.829 30.891 13.248 1.00 19.38 134 ASN A O 1
ATOM 976 N N . CYS A 1 135 ? 67.966 32.189 11.839 1.00 26.17 135 CYS A N 1
ATOM 977 C CA . CYS A 1 135 ? 69.023 32.430 12.824 1.00 30.35 135 CYS A CA 1
ATOM 978 C C . CYS A 1 135 ? 69.324 33.927 12.936 1.00 34.71 135 CYS A C 1
ATOM 979 O O . CYS A 1 135 ? 69.796 34.532 11.986 1.00 35.49 135 CYS A O 1
ATOM 982 N N . GLU A 1 136 ? 68.951 34.507 14.086 1.00 48.64 136 GLU A N 1
ATOM 983 C CA . GLU A 1 136 ? 69.177 35.905 14.407 1.00 56.50 136 GLU A CA 1
ATOM 984 C C . GLU A 1 136 ? 70.603 36.215 14.738 1.00 59.68 136 GLU A C 1
ATOM 985 O O . GLU A 1 136 ? 71.153 37.173 14.220 1.00 59.02 136 GLU A O 1
ATOM 991 N N . GLN A 1 137 ? 71.175 35.383 15.602 1.00 84.29 137 GLN A N 1
ATOM 992 C CA . GLN A 1 137 ? 72.490 35.560 16.203 1.00 88.30 137 GLN A CA 1
ATOM 993 C C . GLN A 1 137 ? 73.606 35.493 15.184 1.00 92.20 137 GLN A C 1
ATOM 994 O O . GLN A 1 137 ? 73.772 36.390 14.375 1.00 92.79 137 GLN A O 1
ATOM 996 N N . ASP A 1 138 ? 74.370 34.413 15.217 1.00 96.44 138 ASP A N 1
ATOM 997 C CA . ASP A 1 138 ? 75.578 34.295 14.402 1.00 99.63 138 ASP A CA 1
ATOM 998 C C . ASP A 1 138 ? 75.840 32.813 14.040 1.00 100.30 138 ASP A C 1
ATOM 999 O O . ASP A 1 138 ? 76.654 32.465 13.170 1.00 56.59 138 ASP A O 1
ATOM 1004 N N . SER B 1 2 ? 69.097 24.989 23.294 1.00 67.88 2 SER B N 1
ATOM 1005 C CA . SER B 1 2 ? 68.668 25.751 22.057 1.00 67.44 2 SER B CA 1
ATOM 1006 C C . SER B 1 2 ? 67.715 24.976 21.084 1.00 66.17 2 SER B C 1
ATOM 1007 O O . SER B 1 2 ? 66.942 24.155 21.514 1.00 68.91 2 SER B O 1
ATOM 1010 N N . LEU B 1 3 ? 67.797 25.220 19.787 1.00 20.98 3 LEU B N 1
ATOM 1011 C CA . LEU B 1 3 ? 66.753 24.887 18.833 1.00 18.64 3 LEU B CA 1
ATOM 1012 C C . LEU B 1 3 ? 65.304 25.170 19.316 1.00 15.78 3 LEU B C 1
ATOM 1013 O O . LEU B 1 3 ? 64.803 24.486 20.233 1.00 15.18 3 LEU B O 1
ATOM 1018 N N . GLN B 1 4 ? 64.599 26.157 18.749 1.00 17.13 4 GLN B N 1
ATOM 1019 C CA . GLN B 1 4 ? 63.269 26.441 19.279 1.00 14.70 4 GLN B CA 1
ATOM 1020 C C . GLN B 1 4 ? 62.300 25.995 18.125 1.00 12.10 4 GLN B C 1
ATOM 1021 O O . GLN B 1 4 ? 62.501 26.384 16.938 1.00 12.25 4 GLN B O 1
ATOM 1027 N N . ILE B 1 5 ? 61.337 25.120 18.387 1.00 11.95 5 ILE B N 1
ATOM 1028 C CA . ILE B 1 5 ? 60.353 24.882 17.350 1.00 9.61 5 ILE B CA 1
ATOM 1029 C C . ILE B 1 5 ? 59.206 25.874 17.711 1.00 8.96 5 ILE B C 1
ATOM 1030 O O . ILE B 1 5 ? 58.784 25.950 18.856 1.00 8.35 5 ILE B O 1
ATOM 1035 N N . VAL B 1 6 ? 58.686 26.596 16.720 1.00 13.31 6 VAL B N 1
ATOM 1036 C CA . VAL B 1 6 ? 57.603 27.588 16.952 1.00 10.91 6 VAL B CA 1
ATOM 1037 C C . VAL B 1 6 ? 56.651 27.673 15.750 1.00 10.07 6 VAL B C 1
ATOM 1038 O O . VAL B 1 6 ? 57.066 27.994 14.646 1.00 10.72 6 VAL B O 1
ATOM 1042 N N . PRO B 1 7 ? 55.398 27.373 15.964 1.00 8.85 7 PRO B N 1
ATOM 1043 C CA . PRO B 1 7 ? 54.415 27.383 14.878 1.00 6.12 7 PRO B CA 1
ATOM 1044 C C . PRO B 1 7 ? 54.099 28.838 14.430 1.00 5.48 7 PRO B C 1
ATOM 1045 O O . PRO B 1 7 ? 53.857 29.687 15.259 1.00 5.29 7 PRO B O 1
ATOM 1049 N N . TYR B 1 8 ? 54.139 29.128 13.129 1.00 8.26 8 TYR B N 1
ATOM 1050 C CA . TYR B 1 8 ? 53.874 30.497 12.636 1.00 7.33 8 TYR B CA 1
ATOM 1051 C C . TYR B 1 8 ? 52.527 30.467 11.906 1.00 8.09 8 TYR B C 1
ATOM 1052 O O . TYR B 1 8 ? 52.433 29.962 10.795 1.00 7.47 8 TYR B O 1
ATOM 1061 N N . LEU B 1 9 ? 51.511 31.046 12.507 1.00 16.94 9 LEU B N 1
ATOM 1062 C CA . LEU B 1 9 ? 50.201 31.114 11.916 1.00 16.01 9 LEU B CA 1
ATOM 1063 C C . LEU B 1 9 ? 50.075 32.308 10.952 1.00 16.86 9 LEU B C 1
ATOM 1064 O O . LEU B 1 9 ? 50.537 33.382 11.242 1.00 16.97 9 LEU B O 1
ATOM 1069 N N . ILE B 1 10 ? 49.400 32.153 9.819 1.00 11.14 10 ILE B N 1
ATOM 1070 C CA . ILE B 1 10 ? 49.050 33.337 8.932 1.00 11.00 10 ILE B CA 1
ATOM 1071 C C . ILE B 1 10 ? 47.565 33.598 8.887 1.00 12.50 10 ILE B C 1
ATOM 1072 O O . ILE B 1 10 ? 46.810 32.678 8.638 1.00 16.87 10 ILE B O 1
ATOM 1077 N N . PHE B 1 11 ? 47.140 34.825 9.155 1.00 22.20 11 PHE B N 1
ATOM 1078 C CA . PHE B 1 11 ? 45.731 35.146 9.348 1.00 21.45 11 PHE B CA 1
ATOM 1079 C C . PHE B 1 11 ? 45.389 36.031 8.196 1.00 22.71 11 PHE B C 1
ATOM 1080 O O . PHE B 1 11 ? 46.287 36.555 7.472 1.00 23.54 11 PHE B O 1
ATOM 1088 N N . ASN B 1 12 ? 44.080 36.175 7.972 1.00 22.91 12 ASN B N 1
ATOM 1089 C CA . ASN B 1 12 ? 43.671 37.001 6.827 1.00 24.83 12 ASN B CA 1
ATOM 1090 C C . ASN B 1 12 ? 43.059 38.265 7.350 1.00 24.79 12 ASN B C 1
ATOM 1091 O O . ASN B 1 12 ? 41.870 38.456 7.268 1.00 25.95 12 ASN B O 1
ATOM 1096 N N . GLY B 1 13 ? 43.880 39.082 8.006 1.00 26.21 13 GLY B N 1
ATOM 1097 C CA . GLY B 1 13 ? 43.479 40.408 8.410 1.00 25.98 13 GLY B CA 1
ATOM 1098 C C . GLY B 1 13 ? 43.139 40.461 9.852 1.00 26.45 13 GLY B C 1
ATOM 1099 O O . GLY B 1 13 ? 43.160 41.564 10.428 1.00 29.57 13 GLY B O 1
ATOM 1100 N N . ASN B 1 14 ? 42.856 39.307 10.458 1.00 23.54 14 ASN B N 1
ATOM 1101 C CA . ASN B 1 14 ? 42.438 39.305 11.886 1.00 22.91 14 ASN B CA 1
ATOM 1102 C C . ASN B 1 14 ? 43.485 38.768 12.880 1.00 22.52 14 ASN B C 1
ATOM 1103 O O . ASN B 1 14 ? 43.154 38.158 13.884 1.00 23.83 14 ASN B O 1
ATOM 1108 N N . CYS B 1 15 ? 44.752 39.043 12.631 1.00 13.25 15 CYS B N 1
ATOM 1109 C CA . CYS B 1 15 ? 45.792 38.492 13.494 1.00 14.59 15 CYS B CA 1
ATOM 1110 C C . CYS B 1 15 ? 45.732 39.183 14.892 1.00 17.77 15 CYS B C 1
ATOM 1111 O O . CYS B 1 15 ? 45.716 38.515 15.925 1.00 21.02 15 CYS B O 1
ATOM 1114 N N . ARG B 1 16 ? 45.595 40.514 14.920 1.00 30.33 16 ARG B N 1
ATOM 1115 C CA . ARG B 1 16 ? 45.432 41.233 16.186 1.00 30.70 16 ARG B CA 1
ATOM 1116 C C . ARG B 1 16 ? 44.380 40.679 17.136 1.00 31.93 16 ARG B C 1
ATOM 1117 O O . ARG B 1 16 ? 44.649 40.315 18.278 1.00 32.45 16 ARG B O 1
ATOM 1125 N N . GLU B 1 17 ? 43.165 40.679 16.634 1.00 32.41 17 GLU B N 1
ATOM 1126 C CA . GLU B 1 17 ? 41.996 40.227 17.398 1.00 34.38 17 GLU B CA 1
ATOM 1127 C C . GLU B 1 17 ? 42.280 38.858 17.949 1.00 32.79 17 GLU B C 1
ATOM 1128 O O . GLU B 1 17 ? 42.042 38.663 19.144 1.00 33.87 17 GLU B O 1
ATOM 1134 N N . ALA B 1 18 ? 42.851 37.944 17.142 1.00 42.04 18 ALA B N 1
ATOM 1135 C CA . ALA B 1 18 ? 43.145 36.554 17.606 1.00 40.51 18 ALA B CA 1
ATOM 1136 C C . ALA B 1 18 ? 44.219 36.503 18.703 1.00 38.37 18 ALA B C 1
ATOM 1137 O O . ALA B 1 18 ? 43.957 36.065 19.823 1.00 39.58 18 ALA B O 1
ATOM 1139 N N . PHE B 1 19 ? 45.427 36.983 18.401 1.00 14.32 19 PHE B N 1
ATOM 1140 C CA . PHE B 1 19 ? 46.483 36.951 19.376 1.00 13.04 19 PHE B CA 1
ATOM 1141 C C . PHE B 1 19 ? 46.083 37.658 20.661 1.00 14.30 19 PHE B C 1
ATOM 1142 O O . PHE B 1 19 ? 46.460 37.253 21.773 1.00 13.69 19 PHE B O 1
ATOM 1150 N N . SER B 1 20 ? 45.302 38.714 20.530 1.00 28.90 20 SER B N 1
ATOM 1151 C CA . SER B 1 20 ? 44.662 39.279 21.720 1.00 32.92 20 SER B CA 1
ATOM 1152 C C . SER B 1 20 ? 43.927 38.192 22.407 1.00 34.01 20 SER B C 1
ATOM 1153 O O . SER B 1 20 ? 44.385 37.713 23.435 1.00 34.70 20 SER B O 1
ATOM 1156 N N . CYS B 1 21 ? 42.855 37.725 21.814 1.00 26.20 21 CYS B N 1
ATOM 1157 C CA . CYS B 1 21 ? 42.135 36.648 22.458 1.00 25.68 21 CYS B CA 1
ATOM 1158 C C . CYS B 1 21 ? 43.061 35.500 23.062 1.00 24.34 21 CYS B C 1
ATOM 1159 O O . CYS B 1 21 ? 42.879 35.033 24.236 1.00 23.24 21 CYS B O 1
ATOM 1162 N N . TYR B 1 22 ? 44.078 35.103 22.275 1.00 14.73 22 TYR B N 1
ATOM 1163 C CA . TYR B 1 22 ? 44.999 34.077 22.654 1.00 14.60 22 TYR B CA 1
ATOM 1164 C C . TYR B 1 22 ? 45.687 34.527 23.914 1.00 15.67 22 TYR B C 1
ATOM 1165 O O . TYR B 1 22 ? 45.729 33.767 24.940 1.00 15.40 22 TYR B O 1
ATOM 1174 N N . HIS B 1 23 ? 46.211 35.758 23.854 1.00 37.38 23 HIS B N 1
ATOM 1175 C CA . HIS B 1 23 ? 46.896 36.389 24.984 1.00 37.28 23 HIS B CA 1
ATOM 1176 C C . HIS B 1 23 ? 46.107 36.299 26.252 1.00 37.18 23 HIS B C 1
ATOM 1177 O O . HIS B 1 23 ? 46.648 35.935 27.301 1.00 37.44 23 HIS B O 1
ATOM 1184 N N . GLN B 1 24 ? 44.821 36.598 26.133 1.00 54.29 24 GLN B N 1
ATOM 1185 C CA . GLN B 1 24 ? 43.939 36.567 27.252 1.00 54.99 24 GLN B CA 1
ATOM 1186 C C . GLN B 1 24 ? 43.813 35.190 27.853 1.00 54.77 24 GLN B C 1
ATOM 1187 O O . GLN B 1 24 ? 44.179 34.983 29.013 1.00 55.90 24 GLN B O 1
ATOM 1193 N N . HIS B 1 25 ? 43.345 34.234 27.062 1.00 44.44 25 HIS B N 1
ATOM 1194 C CA . HIS B 1 25 ? 43.012 32.897 27.579 1.00 42.02 25 HIS B CA 1
ATOM 1195 C C . HIS B 1 25 ? 44.192 32.055 28.053 1.00 41.20 25 HIS B C 1
ATOM 1196 O O . HIS B 1 25 ? 44.160 31.436 29.109 1.00 43.34 25 HIS B O 1
ATOM 1203 N N . LEU B 1 26 ? 45.248 32.084 27.267 1.00 38.48 26 LEU B N 1
ATOM 1204 C CA . LEU B 1 26 ? 46.393 31.279 27.502 1.00 36.45 26 LEU B CA 1
ATOM 1205 C C . LEU B 1 26 ? 47.281 32.021 28.490 1.00 36.71 26 LEU B C 1
ATOM 1206 O O . LEU B 1 26 ? 48.270 31.470 28.975 1.00 38.36 26 LEU B O 1
ATOM 1211 N N . GLY B 1 27 ? 46.972 33.291 28.741 1.00 25.94 27 GLY B N 1
ATOM 1212 C CA . GLY B 1 27 ? 47.879 34.101 29.488 1.00 24.68 27 GLY B CA 1
ATOM 1213 C C . GLY B 1 27 ? 49.210 34.374 28.818 1.00 24.48 27 GLY B C 1
ATOM 1214 O O . GLY B 1 27 ? 49.240 34.670 27.640 1.00 25.26 27 GLY B O 1
ATOM 1215 N N . GLY B 1 28 ? 50.323 34.289 29.551 1.00 21.61 28 GLY B N 1
ATOM 1216 C CA . GLY B 1 28 ? 51.635 34.736 29.048 1.00 22.36 28 GLY B CA 1
ATOM 1217 C C . GLY B 1 28 ? 51.799 36.190 28.549 1.00 24.86 28 GLY B C 1
ATOM 1218 O O . GLY B 1 28 ? 50.934 37.028 28.759 1.00 25.91 28 GLY B O 1
ATOM 1219 N N . THR B 1 29 ? 52.947 36.430 27.888 1.00 25.12 29 THR B N 1
ATOM 1220 C CA . THR B 1 29 ? 53.396 37.715 27.341 1.00 26.90 29 THR B CA 1
ATOM 1221 C C . THR B 1 29 ? 53.412 37.871 25.823 1.00 26.51 29 THR B C 1
ATOM 1222 O O . THR B 1 29 ? 54.063 37.129 25.076 1.00 26.62 29 THR B O 1
ATOM 1226 N N . LEU B 1 30 ? 52.767 38.921 25.373 1.00 16.27 30 LEU B N 1
ATOM 1227 C CA . LEU B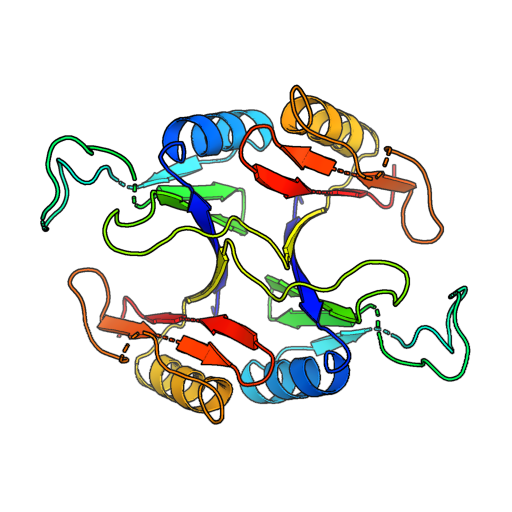 1 30 ? 52.724 39.222 23.986 1.00 15.92 30 LEU B CA 1
ATOM 1228 C C . LEU B 1 30 ? 53.893 40.129 23.700 1.00 15.94 30 LEU B C 1
ATOM 1229 O O . LEU B 1 30 ? 53.738 41.335 23.943 1.00 16.98 30 LEU B O 1
ATOM 1234 N N . GLU B 1 31 ? 55.072 39.617 23.285 1.00 27.25 31 GLU B N 1
ATOM 1235 C CA . GLU B 1 31 ? 56.154 40.498 22.835 1.00 27.33 31 GLU B CA 1
ATOM 1236 C C . GLU B 1 31 ? 55.833 40.750 21.403 1.00 27.57 31 GLU B C 1
ATOM 1237 O O . GLU B 1 31 ? 54.994 40.091 20.822 1.00 30.02 31 GLU B O 1
ATOM 1243 N N . ALA B 1 32 ? 56.366 41.732 20.748 1.00 14.95 32 ALA B N 1
ATOM 1244 C CA . ALA B 1 32 ? 55.839 41.838 19.314 1.00 16.09 32 ALA B CA 1
ATOM 1245 C C . ALA B 1 32 ? 54.336 41.980 19.099 1.00 17.98 32 ALA B C 1
ATOM 1246 O O . ALA B 1 32 ? 53.625 41.030 19.362 1.00 15.79 32 ALA B O 1
ATOM 1256 N N . LEU B 1 34 ? 53.829 43.995 15.877 1.00 20.68 34 LEU B N 1
ATOM 1257 C CA . LEU B 1 34 ? 54.234 45.007 14.917 1.00 21.95 34 LEU B CA 1
ATOM 1258 C C . LEU B 1 34 ? 53.234 45.077 13.680 1.00 21.60 34 LEU B C 1
ATOM 1259 O O . LEU B 1 34 ? 53.036 44.109 12.931 1.00 21.66 34 LEU B O 1
ATOM 1264 N N . PRO B 1 35 ? 52.570 46.215 13.476 1.00 29.96 35 PRO B N 1
ATOM 1265 C CA . PRO B 1 35 ? 51.733 46.332 12.266 1.00 30.02 35 PRO B CA 1
ATOM 1266 C C . PRO B 1 35 ? 52.562 46.721 11.096 1.00 29.76 35 PRO B C 1
ATOM 1267 O O . PRO B 1 35 ? 53.686 47.126 11.270 1.00 31.76 35 PRO B O 1
ATOM 1271 N N . PHE B 1 36 ? 52.053 46.607 9.886 1.00 33.51 36 PHE B N 1
ATOM 1272 C CA . PHE B 1 36 ? 52.836 47.054 8.709 1.00 35.30 36 PHE B CA 1
ATOM 1273 C C . PHE B 1 36 ? 53.146 48.536 8.718 1.00 39.32 36 PHE B C 1
ATOM 1274 O O . PHE B 1 36 ? 54.200 48.923 8.342 1.00 39.95 36 PHE B O 1
ATOM 1282 N N . GLY B 1 37 ? 52.178 49.341 9.110 1.00 40.18 37 GLY B N 1
ATOM 1283 C CA . GLY B 1 37 ? 52.334 50.783 9.149 1.00 46.59 37 GLY B CA 1
ATOM 1284 C C . GLY B 1 37 ? 53.603 51.275 9.799 1.00 49.79 37 GLY B C 1
ATOM 1285 O O . GLY B 1 37 ? 54.260 52.174 9.268 1.00 48.46 37 GLY B O 1
ATOM 1286 N N . ASP B 1 38 ? 53.956 50.676 10.937 1.00 61.55 38 ASP B N 1
ATOM 1287 C CA . ASP B 1 38 ? 55.194 51.014 11.673 1.00 64.61 38 ASP B CA 1
ATOM 1288 C C . ASP B 1 38 ? 56.370 50.071 11.294 1.00 66.62 38 ASP B C 1
ATOM 1289 O O . ASP B 1 38 ? 57.411 50.123 11.917 1.00 66.32 38 ASP B O 1
ATOM 1294 N N . SER B 1 39 ? 56.184 49.241 10.265 1.00 84.93 39 SER B N 1
ATOM 1295 C CA . SER B 1 39 ? 57.221 48.380 9.712 1.00 85.75 39 SER B CA 1
ATOM 1296 C C . SER B 1 39 ? 58.384 49.150 9.074 1.00 86.44 39 SER B C 1
ATOM 1297 O O . SER B 1 39 ? 58.196 50.322 8.684 1.00 86.16 39 SER B O 1
ATOM 1300 N N . PRO B 1 40 ? 59.580 48.479 8.943 1.00 120.25 40 PRO B N 1
ATOM 1301 C CA . PRO B 1 40 ? 60.747 48.894 8.146 1.00 123.31 40 PRO B CA 1
ATOM 1302 C C . PRO B 1 40 ? 60.611 48.395 6.739 1.00 125.32 40 PRO B C 1
ATOM 1303 O O . PRO B 1 40 ? 61.586 47.977 6.123 1.00 125.02 40 PRO B O 1
ATOM 1307 N N . GLU B 1 41 ? 59.382 48.411 6.259 1.00 77.01 41 GLU B N 1
ATOM 1308 C CA . GLU B 1 41 ? 59.097 48.021 4.912 1.00 77.83 41 GLU B CA 1
ATOM 1309 C C . GLU B 1 41 ? 57.810 48.707 4.476 1.00 78.52 41 GLU B C 1
ATOM 1310 O O . GLU B 1 41 ? 57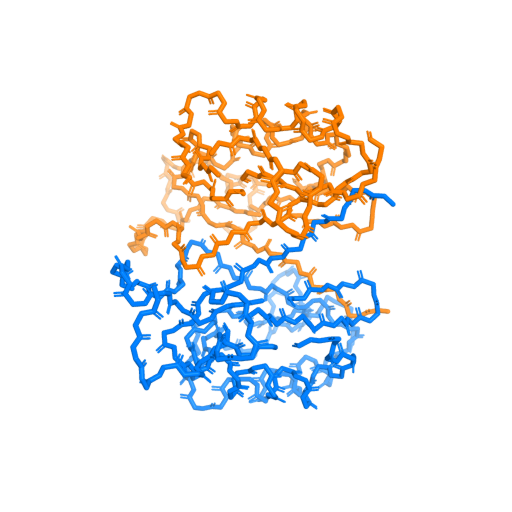.836 49.833 3.945 1.00 78.24 41 GLU B O 1
ATOM 1316 N N . PRO B 1 46 ? 54.419 48.840 0.825 1.00 77.74 46 PRO B N 1
ATOM 1317 C CA . PRO B 1 46 ? 53.416 48.291 -0.091 1.00 78.84 46 PRO B CA 1
ATOM 1318 C C . PRO B 1 46 ? 52.024 48.083 0.517 1.00 80.43 46 PRO B C 1
ATOM 1319 O O . PRO B 1 46 ? 51.875 47.803 1.701 1.00 79.86 46 PRO B O 1
ATOM 1323 N N . ALA B 1 47 ? 51.030 48.225 -0.351 1.00 77.37 47 ALA B N 1
ATOM 1324 C CA . ALA B 1 47 ? 49.612 48.012 -0.093 1.00 78.47 47 ALA B CA 1
ATOM 1325 C C . ALA B 1 47 ? 49.075 48.753 1.100 1.00 80.06 47 ALA B C 1
ATOM 1326 O O . ALA B 1 47 ? 48.713 48.176 2.098 1.00 79.49 47 ALA B O 1
ATOM 1328 N N . ASP B 1 48 ? 49.036 50.066 0.968 1.00 67.90 48 ASP B N 1
ATOM 1329 C CA . ASP B 1 48 ? 48.436 50.946 1.964 1.00 71.25 48 ASP B CA 1
ATOM 1330 C C . ASP B 1 48 ? 47.025 50.447 2.117 1.00 73.19 48 ASP B C 1
ATOM 1331 O O . ASP B 1 48 ? 46.655 49.502 1.413 1.00 73.28 48 ASP B O 1
ATOM 1333 N N . TRP B 1 49 ? 46.230 51.065 2.994 1.00 70.32 49 TRP B N 1
ATOM 1334 C CA . TRP B 1 49 ? 44.867 50.594 3.263 1.00 72.55 49 TRP B CA 1
ATOM 1335 C C . TRP B 1 49 ? 44.895 49.272 3.994 1.00 67.66 49 TRP B C 1
ATOM 1336 O O . TRP B 1 49 ? 43.861 48.691 4.195 1.00 67.31 49 TRP B O 1
ATOM 1338 N N . LYS B 1 50 ? 46.066 48.767 4.380 1.00 69.19 50 LYS B N 1
ATOM 1339 C CA . LYS B 1 50 ? 46.161 47.534 5.196 1.00 62.48 50 LYS B CA 1
ATOM 1340 C C . LYS B 1 50 ? 47.230 47.712 6.282 1.00 59.63 50 LYS B C 1
ATOM 1341 O O . LYS B 1 50 ? 48.335 47.259 6.084 1.00 58.26 50 LYS B O 1
ATOM 1347 N N . ASP B 1 51 ? 46.925 48.383 7.406 1.00 70.43 51 ASP B N 1
ATOM 1348 C CA . ASP B 1 51 ? 47.864 48.404 8.569 1.00 67.18 51 ASP B CA 1
ATOM 1349 C C . ASP B 1 51 ? 47.502 47.452 9.691 1.00 62.65 51 ASP B C 1
ATOM 1350 O O . ASP B 1 51 ? 47.082 47.835 10.805 1.00 63.29 51 ASP B O 1
ATOM 1355 N N . LYS B 1 52 ? 47.710 46.191 9.283 1.00 26.13 52 LYS B N 1
ATOM 1356 C CA . LYS B 1 52 ? 47.518 44.969 9.935 1.00 19.42 52 LYS B CA 1
ATOM 1357 C C . LYS B 1 52 ? 48.847 44.424 10.423 1.00 16.22 52 LYS B C 1
ATOM 1358 O O . LYS B 1 52 ? 49.860 45.132 10.496 1.00 12.06 52 LYS B O 1
ATOM 1364 N N . ILE B 1 53 ? 48.834 43.136 10.754 1.00 14.48 53 ILE B N 1
ATOM 1365 C CA . ILE B 1 53 ? 49.882 42.653 11.639 1.00 12.19 53 ILE B CA 1
ATOM 1366 C C . ILE B 1 53 ? 50.999 42.086 10.823 1.00 13.05 53 ILE B C 1
ATOM 1367 O O . ILE B 1 53 ? 50.780 41.031 10.173 1.00 12.89 53 ILE B O 1
ATOM 1380 N N . HIS B 1 55 ? 53.894 41.136 12.230 1.00 25.78 55 HIS B N 1
ATOM 1381 C CA . HIS B 1 55 ? 54.536 40.127 13.010 1.00 23.21 55 HIS B CA 1
ATOM 1382 C C . HIS B 1 55 ? 54.041 40.157 14.413 1.00 21.34 55 HIS B C 1
ATOM 1383 O O . HIS B 1 55 ? 54.061 41.222 15.042 1.00 21.91 55 HIS B O 1
ATOM 1390 N N . ALA B 1 56 ? 53.649 39.000 14.949 1.00 21.15 56 ALA B N 1
ATOM 1391 C CA . ALA B 1 56 ? 53.174 38.993 16.327 1.00 19.85 56 ALA B CA 1
ATOM 1392 C C . ALA B 1 56 ? 53.685 37.774 17.073 1.00 19.67 56 ALA B C 1
ATOM 1393 O O . ALA B 1 56 ? 53.713 36.657 16.542 1.00 20.82 56 ALA B O 1
ATOM 1395 N N . ARG B 1 57 ? 54.077 37.957 18.329 1.00 10.12 57 ARG B N 1
ATOM 1396 C CA . ARG B 1 57 ? 54.682 36.821 18.961 1.00 9.44 57 ARG B CA 1
ATOM 1397 C C . ARG B 1 57 ? 54.173 36.740 20.329 1.00 6.77 57 ARG B C 1
ATOM 1398 O O . ARG B 1 57 ? 54.205 37.723 21.064 1.00 7.03 57 ARG B O 1
ATOM 1406 N N . LEU B 1 58 ? 53.647 35.567 20.632 1.00 10.61 58 LEU B N 1
ATOM 1407 C CA . LEU B 1 58 ? 53.111 35.280 21.952 1.00 9.30 58 LEU B CA 1
ATOM 1408 C C . LEU B 1 58 ? 53.865 34.182 22.784 1.00 10.77 58 LEU B C 1
ATOM 1409 O O . LEU B 1 58 ? 54.036 33.013 22.391 1.00 13.64 58 LEU B O 1
ATOM 1414 N N . VAL B 1 59 ? 54.370 34.558 23.933 1.00 21.73 59 VAL B N 1
ATOM 1415 C CA . VAL B 1 59 ? 55.245 33.643 24.621 1.00 20.92 59 VAL B CA 1
ATOM 1416 C C . VAL B 1 59 ? 54.616 33.270 25.939 1.00 22.70 59 VAL B C 1
ATOM 1417 O O . VAL B 1 59 ? 54.302 34.140 26.740 1.00 24.80 59 VAL B O 1
ATOM 1421 N N . VAL B 1 60 ? 54.376 31.982 26.126 1.00 16.19 60 VAL B N 1
ATOM 1422 C CA . VAL B 1 60 ? 53.800 31.409 27.341 1.00 17.37 60 VAL B CA 1
ATOM 1423 C C . VAL B 1 60 ? 54.744 30.340 27.932 1.00 19.39 60 VAL B C 1
ATOM 1424 O O . VAL B 1 60 ? 54.933 29.223 27.386 1.00 20.67 60 VAL B O 1
ATOM 1428 N N . GLY B 1 61 ? 55.371 30.666 29.042 1.00 19.12 61 GLY B N 1
ATOM 1429 C CA . GLY B 1 61 ? 56.383 29.814 29.580 1.00 20.46 61 GLY B CA 1
ATOM 1430 C C . GLY B 1 61 ? 57.528 29.687 28.607 1.00 21.14 61 GLY B C 1
ATOM 1431 O O . GLY B 1 61 ? 58.117 30.673 28.228 1.00 24.22 61 GLY B O 1
ATOM 1432 N N . SER B 1 62 ? 57.868 28.464 28.212 1.00 25.01 62 SER B N 1
ATOM 1433 C CA . SER B 1 62 ? 58.984 28.238 27.338 1.00 25.37 62 SER B CA 1
ATOM 1434 C C . SER B 1 62 ? 58.467 28.014 25.907 1.00 24.83 62 SER B C 1
ATOM 1435 O O . SER B 1 62 ? 59.255 27.835 25.014 1.00 25.44 62 SER B O 1
ATOM 1438 N N . PHE B 1 63 ? 57.156 28.084 25.678 1.00 13.48 63 PHE B N 1
ATOM 1439 C CA . PHE B 1 63 ? 56.571 27.954 24.320 1.00 12.25 63 PHE B CA 1
ATOM 1440 C C . PHE B 1 63 ? 56.162 29.270 23.614 1.00 12.24 63 PHE B C 1
ATOM 1441 O O . PHE B 1 63 ? 56.039 30.284 24.258 1.00 12.84 63 PHE B O 1
ATOM 1449 N N . ALA B 1 64 ? 55.923 29.254 22.314 1.00 14.62 64 ALA B N 1
ATOM 1450 C CA . ALA B 1 64 ? 55.466 30.455 21.718 1.00 15.05 64 ALA B CA 1
ATOM 1451 C C . ALA B 1 64 ? 54.614 30.233 20.547 1.00 15.54 64 ALA B C 1
ATOM 1452 O O . ALA B 1 64 ? 54.546 29.133 20.054 1.00 16.31 64 ALA B O 1
ATOM 1454 N N . LEU B 1 65 ? 53.929 31.296 20.113 1.00 13.21 65 LEU B N 1
ATOM 1455 C CA . LEU B 1 65 ? 53.126 31.271 18.859 1.00 13.03 65 LEU B CA 1
ATOM 1456 C C . LEU B 1 65 ? 53.472 32.464 18.121 1.00 15.12 65 LEU B C 1
ATOM 1457 O O . LEU B 1 65 ? 53.693 33.504 18.755 1.00 17.33 65 LEU B O 1
ATOM 1470 N N . ALA B 1 67 ? 52.610 34.985 14.466 1.00 23.79 67 ALA B N 1
ATOM 1471 C CA . ALA B 1 67 ? 51.781 35.223 13.361 1.00 22.71 67 ALA B CA 1
ATOM 1472 C C . ALA B 1 67 ? 51.924 36.543 12.654 1.00 22.72 67 ALA B C 1
ATOM 1473 O O . ALA B 1 67 ? 52.707 37.361 13.053 1.00 22.53 67 ALA B O 1
ATOM 1475 N N . SER B 1 68 ? 51.184 36.694 11.567 1.00 25.74 68 SER B N 1
ATOM 1476 C CA . SER B 1 68 ? 51.003 37.938 10.864 1.00 27.30 68 SER B CA 1
ATOM 1477 C C . SER B 1 68 ? 49.743 37.822 10.005 1.00 28.40 68 SER B C 1
ATOM 1478 O O . SER B 1 68 ? 49.300 36.697 9.770 1.00 30.11 68 SER B O 1
ATOM 1481 N N . ASP B 1 69 ? 49.184 38.953 9.534 1.00 16.18 69 ASP B N 1
ATOM 1482 C CA . ASP B 1 69 ? 48.208 38.906 8.436 1.00 18.19 69 ASP B CA 1
ATOM 1483 C C . ASP B 1 69 ? 48.875 38.735 7.100 1.00 20.35 69 ASP B C 1
ATOM 1484 O O . ASP B 1 69 ? 49.973 39.216 6.898 1.00 21.53 69 ASP B O 1
ATOM 1489 N N . ASN B 1 70 ? 48.245 38.026 6.163 1.00 20.58 70 ASN B N 1
ATOM 1490 C CA . ASN B 1 70 ? 49.017 37.687 4.910 1.00 23.42 70 ASN B CA 1
ATOM 1491 C C . ASN B 1 70 ? 49.282 38.897 4.056 1.00 25.62 70 ASN B C 1
ATOM 1492 O O . ASN B 1 70 ? 48.553 39.920 4.147 1.00 26.47 70 ASN B O 1
ATOM 1497 N N . HIS B 1 71 ? 50.311 38.800 3.217 1.00 20.12 71 HIS B N 1
ATOM 1498 C CA . HIS B 1 71 ? 50.532 39.916 2.252 1.00 22.81 71 HIS B CA 1
ATOM 1499 C C . HIS B 1 71 ? 49.294 39.923 1.312 1.00 23.58 71 HIS B C 1
ATOM 1500 O O . HIS B 1 71 ? 48.695 38.876 1.051 1.00 22.40 71 HIS B O 1
ATOM 1507 N N . PRO B 1 72 ? 48.871 41.094 0.834 1.00 56.96 72 PRO B N 1
ATOM 1508 C CA . PRO B 1 72 ? 47.666 40.933 0.054 1.00 59.03 72 PRO B CA 1
ATOM 1509 C C . PRO B 1 72 ? 47.913 40.386 -1.373 1.00 60.71 72 PRO B C 1
ATOM 1510 O O . PRO B 1 72 ? 47.026 39.777 -1.933 1.00 61.52 72 PRO B O 1
ATOM 1514 N N . ALA B 1 73 ? 49.105 40.546 -1.937 1.00 70.63 73 ALA B N 1
ATOM 1515 C CA . ALA B 1 73 ? 49.386 39.936 -3.238 1.00 73.05 73 ALA B CA 1
ATOM 1516 C C . ALA B 1 73 ? 49.004 38.469 -3.184 1.00 75.09 73 ALA B C 1
ATOM 1517 O O . ALA B 1 73 ? 48.122 38.029 -3.914 1.00 75.28 73 ALA B O 1
ATOM 1519 N N . TYR B 1 74 ? 49.656 37.734 -2.281 1.00 60.75 74 TYR B N 1
ATOM 1520 C CA . TYR B 1 74 ? 49.586 36.272 -2.206 1.00 61.90 74 TYR B CA 1
ATOM 1521 C C . TYR B 1 74 ? 48.167 35.851 -1.843 1.00 61.72 74 TYR B C 1
ATOM 1522 O O . TYR B 1 74 ? 47.539 36.456 -0.973 1.00 61.68 74 TYR B O 1
ATOM 1531 N N . PRO B 1 75 ? 47.632 34.829 -2.544 1.00 67.94 75 PRO B N 1
ATOM 1532 C CA . PRO B 1 75 ? 46.301 34.321 -2.222 1.00 67.21 75 PRO B CA 1
ATOM 1533 C C . PRO B 1 75 ? 46.335 33.599 -0.868 1.00 66.71 75 PRO B C 1
ATOM 1534 O O . PRO B 1 75 ? 47.371 33.105 -0.438 1.00 66.18 75 PRO B O 1
ATOM 1538 N N . TYR B 1 76 ? 45.203 33.562 -0.200 1.00 53.10 76 TYR B N 1
ATOM 1539 C CA . TYR B 1 76 ? 45.137 33.041 1.125 1.00 52.52 76 TYR B CA 1
ATOM 1540 C C . TYR B 1 76 ? 44.223 31.906 0.940 1.00 55.74 76 TYR B C 1
ATOM 1541 O O . TYR B 1 76 ? 43.085 32.125 0.484 1.00 57.25 76 TYR B O 1
ATOM 1550 N N . GLU B 1 77 ? 44.738 30.695 1.172 1.00 76.96 77 GLU B N 1
ATOM 1551 C CA . GLU B 1 77 ? 43.922 29.492 1.413 1.00 79.17 77 GLU B CA 1
ATOM 1552 C C . GLU B 1 77 ? 44.072 29.413 2.883 1.00 75.81 77 GLU B C 1
ATOM 1553 O O . GLU B 1 77 ? 45.163 29.678 3.387 1.00 76.64 77 GLU B O 1
ATOM 1555 N N . GLY B 1 78 ? 42.997 29.094 3.589 1.00 54.27 78 GLY B N 1
ATOM 1556 C CA . GLY B 1 78 ? 43.016 29.138 5.073 1.00 49.17 78 GLY B CA 1
ATOM 1557 C C . GLY B 1 78 ? 44.133 28.390 5.771 1.00 45.41 78 GLY B C 1
ATOM 1558 O O . GLY B 1 78 ? 45.141 28.094 5.189 1.00 43.56 78 GLY B O 1
ATOM 1559 N N . ILE B 1 79 ? 43.962 28.098 7.034 1.00 20.40 79 ILE B N 1
ATOM 1560 C CA . ILE B 1 79 ? 44.960 27.333 7.775 1.00 17.31 79 ILE B CA 1
ATOM 1561 C C . ILE B 1 79 ? 44.436 25.915 7.773 1.00 15.94 79 ILE B C 1
ATOM 1562 O O . ILE B 1 79 ? 43.370 25.713 8.341 1.00 14.24 79 ILE B O 1
ATOM 1567 N N . LYS B 1 80 ? 45.139 24.929 7.210 1.00 47.34 80 LYS B N 1
ATOM 1568 C CA . LYS B 1 80 ? 44.512 23.629 7.114 1.00 47.20 80 LYS B CA 1
ATOM 1569 C C . LYS B 1 80 ? 45.196 22.456 7.765 1.00 47.40 80 LYS B C 1
ATOM 1570 O O . LYS B 1 80 ? 44.669 21.901 8.738 1.00 50.36 80 LYS B O 1
ATOM 1576 N N . GLY B 1 81 ? 46.307 21.988 7.231 1.00 38.99 81 GLY B N 1
ATOM 1577 C CA . GLY B 1 81 ? 46.657 20.604 7.576 1.00 38.45 81 GLY B CA 1
ATOM 1578 C C . GLY B 1 81 ? 47.218 20.313 8.981 1.00 36.91 81 GLY B C 1
ATOM 1579 O O . GLY B 1 81 ? 48.128 19.447 9.145 1.00 36.86 81 GLY B O 1
ATOM 1580 N N . CYS B 1 82 ? 46.667 21.001 9.975 1.00 33.15 82 CYS B N 1
ATOM 1581 C CA . CYS B 1 82 ? 47.443 21.345 11.118 1.00 31.91 82 CYS B CA 1
ATOM 1582 C C . CYS B 1 82 ? 46.658 21.943 12.258 1.00 29.53 82 CYS B C 1
ATOM 1583 O O . CYS B 1 82 ? 45.715 22.733 12.037 1.00 28.37 82 CYS B O 1
ATOM 1586 N N . SER B 1 83 ? 47.089 21.597 13.478 1.00 26.36 83 SER B N 1
ATOM 1587 C CA . SER B 1 83 ? 46.417 22.021 14.730 1.00 25.31 83 SER B CA 1
ATOM 1588 C C . SER B 1 83 ? 47.389 22.214 15.885 1.00 22.97 83 SER B C 1
ATOM 1589 O O . SER B 1 83 ? 48.332 21.542 16.020 1.00 23.95 83 SER B O 1
ATOM 1592 N N . ILE B 1 84 ? 47.189 23.239 16.648 1.00 14.28 84 ILE B N 1
ATOM 1593 C CA . ILE B 1 84 ? 47.959 23.468 17.787 1.00 14.44 84 ILE B CA 1
ATOM 1594 C C . ILE B 1 84 ? 47.386 22.615 18.917 1.00 13.92 84 ILE B C 1
ATOM 1595 O O . ILE B 1 84 ? 46.215 22.710 19.308 1.00 13.83 84 ILE B O 1
ATOM 1600 N N . SER B 1 85 ? 48.235 21.775 19.443 1.00 24.01 85 SER B N 1
ATOM 1601 C CA . SER B 1 85 ? 47.866 20.967 20.471 1.00 24.72 85 SER B CA 1
ATOM 1602 C C . SER B 1 85 ? 48.155 21.699 21.809 1.00 24.95 85 SER B C 1
ATOM 1603 O O . SER B 1 85 ? 49.309 22.063 22.045 1.00 26.05 85 SER B O 1
ATOM 1606 N N . LEU B 1 86 ? 47.148 21.896 22.689 1.00 15.57 86 LEU B N 1
ATOM 1607 C CA . LEU B 1 86 ? 47.449 22.368 24.077 1.00 16.11 86 LEU B CA 1
ATOM 1608 C C . LEU B 1 86 ? 47.536 21.238 25.089 1.00 18.62 86 LEU B C 1
ATOM 1609 O O . LEU B 1 86 ? 46.618 20.448 25.194 1.00 18.86 86 LEU B O 1
ATOM 1614 N N . ASN B 1 87 ? 48.610 21.080 25.815 1.00 20.43 87 ASN B N 1
ATOM 1615 C CA . ASN B 1 87 ? 48.592 20.013 26.839 1.00 24.14 87 ASN B CA 1
ATOM 1616 C C . ASN B 1 87 ? 48.688 20.655 28.136 1.00 28.20 87 ASN B C 1
ATOM 1617 O O . ASN B 1 87 ? 49.610 21.436 28.324 1.00 28.45 87 ASN B O 1
ATOM 1622 N N . VAL B 1 88 ? 47.757 20.346 29.040 1.00 42.97 88 VAL B N 1
ATOM 1623 C CA . VAL B 1 88 ? 47.820 20.839 30.400 1.00 45.91 88 VAL B CA 1
ATOM 1624 C C . VAL B 1 88 ? 47.374 19.828 31.456 1.00 47.94 88 VAL B C 1
ATOM 1625 O O . VAL B 1 88 ? 46.983 18.738 31.154 1.00 47.60 88 VAL B O 1
ATOM 1629 N N . ASP B 1 89 ? 47.472 20.221 32.710 1.00 39.85 89 ASP B N 1
ATOM 1630 C CA . ASP B 1 89 ? 47.494 19.341 33.905 1.00 42.28 89 ASP B CA 1
ATOM 1631 C C . ASP B 1 89 ? 46.098 19.027 34.441 1.00 42.30 89 ASP B C 1
ATOM 1632 O O . ASP B 1 89 ? 45.873 18.001 35.051 1.00 42.82 89 ASP B O 1
ATOM 1637 N N . SER B 1 90 ? 45.167 19.935 34.238 1.00 32.71 90 SER B N 1
ATOM 1638 C CA . SER B 1 90 ? 43.907 19.787 34.850 1.00 33.22 90 SER B CA 1
ATOM 1639 C C . SER B 1 90 ? 42.806 19.556 33.785 1.00 33.39 90 SER B C 1
ATOM 1640 O O . SER B 1 90 ? 42.776 20.175 32.675 1.00 33.20 90 SER B O 1
ATOM 1643 N N . LYS B 1 91 ? 41.872 18.697 34.179 1.00 48.10 91 LYS B N 1
ATOM 1644 C CA . LYS B 1 91 ? 40.623 18.516 33.512 1.00 49.54 91 LYS B CA 1
ATOM 1645 C C . LYS B 1 91 ? 39.859 19.849 33.588 1.00 50.81 91 LYS B C 1
ATOM 1646 O O . LYS B 1 91 ? 39.003 20.089 32.765 1.00 51.39 91 LYS B O 1
ATOM 1649 N N . ALA B 1 92 ? 40.160 20.737 34.551 1.00 38.25 92 ALA B N 1
ATOM 1650 C CA . ALA B 1 92 ? 39.460 22.039 34.594 1.00 38.73 92 ALA B CA 1
ATOM 1651 C C . ALA B 1 92 ? 40.086 22.859 33.554 1.00 39.16 92 ALA B C 1
ATOM 1652 O O . ALA B 1 92 ? 39.387 23.460 32.732 1.00 39.09 92 ALA B O 1
ATOM 1654 N N . GLU B 1 93 ? 41.423 22.877 33.574 1.00 39.47 93 GLU B N 1
ATOM 1655 C CA . GLU B 1 93 ? 42.145 23.768 32.667 1.00 41.35 93 GLU B CA 1
ATOM 1656 C C . GLU B 1 93 ? 41.742 23.442 31.206 1.00 40.46 93 GLU B C 1
ATOM 1657 O O . GLU B 1 93 ? 41.404 24.381 30.417 1.00 40.22 93 GLU B O 1
ATOM 1659 N N . ALA B 1 94 ? 41.660 22.147 30.884 1.00 47.31 94 ALA B N 1
ATOM 1660 C CA . ALA B 1 94 ? 41.075 21.762 29.612 1.00 45.68 94 ALA B CA 1
ATOM 1661 C C . ALA B 1 94 ? 39.710 22.441 29.352 1.00 44.88 94 ALA B C 1
ATOM 1662 O O . ALA B 1 94 ? 39.551 23.174 28.365 1.00 44.67 94 ALA B O 1
ATOM 1664 N N . GLU B 1 95 ? 38.745 22.219 30.258 1.00 45.23 95 GLU B N 1
ATOM 1665 C CA . GLU B 1 95 ? 37.410 22.815 30.172 1.00 42.70 95 GLU B CA 1
ATOM 1666 C C . GLU B 1 95 ? 37.527 24.311 29.983 1.00 39.65 95 GLU B C 1
ATOM 1667 O O . GLU B 1 95 ? 36.898 24.861 29.080 1.00 39.63 95 GLU B O 1
ATOM 1669 N N . ARG B 1 96 ? 38.349 24.981 30.795 1.00 42.40 96 ARG B N 1
ATOM 1670 C CA . ARG B 1 96 ? 38.476 26.435 30.631 1.00 39.96 96 ARG B CA 1
ATOM 1671 C C . ARG B 1 96 ? 38.864 26.778 29.176 1.00 38.87 96 ARG B C 1
ATOM 1672 O O . ARG B 1 96 ? 38.154 27.560 28.492 1.00 39.20 96 ARG B O 1
ATOM 1680 N N . LEU B 1 97 ? 39.945 26.138 28.685 1.00 36.45 97 LEU B N 1
ATOM 1681 C CA . LEU B 1 97 ? 40.534 26.512 27.406 1.00 34.06 97 LEU B CA 1
ATOM 1682 C C . LEU B 1 97 ? 39.697 26.123 26.269 1.00 32.92 97 LEU B C 1
ATOM 1683 O O . LEU B 1 97 ? 39.567 26.895 25.351 1.00 33.41 97 LEU B O 1
ATOM 1688 N N . PHE B 1 98 ? 39.103 24.945 26.353 1.00 34.32 98 PHE B N 1
ATOM 1689 C CA . PHE B 1 98 ? 38.170 24.435 25.324 1.00 35.18 98 PHE B CA 1
ATOM 1690 C C . PHE B 1 98 ? 36.977 25.336 25.098 1.00 35.65 98 PHE B C 1
ATOM 1691 O O . PHE B 1 98 ? 36.549 25.572 23.930 1.00 34.64 98 PHE B O 1
ATOM 1699 N N . ASN B 1 99 ? 36.474 25.852 26.231 1.00 53.58 99 ASN B N 1
ATOM 1700 C CA . ASN B 1 99 ? 35.313 26.705 26.261 1.00 53.58 99 ASN B CA 1
ATOM 1701 C C . ASN B 1 99 ? 35.548 28.126 25.764 1.00 53.23 99 ASN B C 1
ATOM 1702 O O . ASN B 1 99 ? 34.765 28.611 24.931 1.00 52.19 99 ASN B O 1
ATOM 1707 N N . ALA B 1 100 ? 36.612 28.795 26.221 1.00 51.29 100 ALA B N 1
ATOM 1708 C CA . ALA B 1 100 ? 36.874 30.167 25.711 1.00 51.20 100 ALA B CA 1
ATOM 1709 C C . ALA B 1 100 ? 37.209 30.157 24.276 1.00 50.67 100 ALA B C 1
ATOM 1710 O O . ALA B 1 100 ? 36.580 30.904 23.520 1.00 52.85 100 ALA B O 1
ATOM 1712 N N . LEU B 1 101 ? 38.185 29.314 23.898 1.00 28.09 101 LEU B N 1
ATOM 1713 C CA . LEU B 1 101 ? 38.733 29.393 22.568 1.00 27.54 101 LEU B CA 1
ATOM 1714 C C . LEU B 1 101 ? 37.738 28.847 21.523 1.00 28.10 101 LEU B C 1
ATOM 1715 O O . LEU B 1 101 ? 37.887 29.099 20.293 1.00 28.05 101 LEU B O 1
ATOM 1720 N N . ALA B 1 102 ? 36.743 28.071 21.977 1.00 28.36 102 ALA B N 1
ATOM 1721 C CA . ALA B 1 102 ? 35.805 27.554 21.015 1.00 29.01 102 ALA B CA 1
ATOM 1722 C C . ALA B 1 102 ? 34.656 28.463 20.840 1.00 29.33 102 ALA B C 1
ATOM 1723 O O . ALA B 1 102 ? 33.978 28.291 19.825 1.00 28.66 102 ALA B O 1
ATOM 1725 N N . GLU B 1 103 ? 34.436 29.424 21.765 1.00 33.79 103 GLU B N 1
ATOM 1726 C CA . GLU B 1 103 ? 33.201 30.278 21.678 1.00 34.98 103 GLU B CA 1
ATOM 1727 C C . GLU B 1 103 ? 33.230 30.867 20.321 1.00 33.93 103 GLU B C 1
ATOM 1728 O O . GLU B 1 103 ? 34.295 31.258 19.923 1.00 34.41 103 GLU B O 1
ATOM 1730 N N . GLY B 1 104 ? 32.113 30.856 19.594 1.00 29.92 104 GLY B N 1
ATOM 1731 C CA . GLY B 1 104 ? 32.020 31.273 18.175 1.00 30.38 104 GLY B CA 1
ATOM 1732 C C . GLY B 1 104 ? 32.756 30.385 17.188 1.00 31.18 104 GLY B C 1
ATOM 1733 O O . GLY B 1 104 ? 32.912 30.714 16.023 1.00 32.05 104 GLY B O 1
ATOM 1734 N N . GLY B 1 105 ? 33.254 29.252 17.636 1.00 40.15 105 GLY B N 1
ATOM 1735 C CA . GLY B 1 105 ? 34.036 28.427 16.746 1.00 40.69 105 GLY B CA 1
ATOM 1736 C C . GLY B 1 105 ? 33.241 27.332 16.074 1.00 41.76 105 GLY B C 1
ATOM 1737 O O . GLY B 1 105 ? 32.238 27.574 15.455 1.00 43.30 105 GLY B O 1
ATOM 1738 N N . SER B 1 106 ? 33.691 26.103 16.246 1.00 63.21 106 SER B N 1
ATOM 1739 C CA . SER B 1 106 ? 33.243 24.992 15.461 1.00 62.49 106 SER B CA 1
ATOM 1740 C C . SER B 1 106 ? 33.899 23.807 16.114 1.00 62.66 106 SER B C 1
ATOM 1741 O O . SER B 1 106 ? 35.107 23.794 16.254 1.00 62.61 106 SER B O 1
ATOM 1744 N N . VAL B 1 107 ? 33.127 22.821 16.543 1.00 35.06 107 VAL B N 1
ATOM 1745 C CA . VAL B 1 107 ? 33.702 21.692 17.228 1.00 35.10 107 VAL B CA 1
ATOM 1746 C C . VAL B 1 107 ? 33.911 20.490 16.305 1.00 36.72 107 VAL B C 1
ATOM 1747 O O . VAL B 1 107 ? 33.286 20.400 15.288 1.00 37.36 107 VAL B O 1
ATOM 1751 N N . GLN B 1 108 ? 34.828 19.591 16.608 1.00 32.95 108 GLN B N 1
ATOM 1752 C CA . GLN B 1 108 ? 35.033 18.467 15.728 1.00 34.18 108 GLN B CA 1
ATOM 1753 C C . GLN B 1 108 ? 35.167 17.226 16.583 1.00 35.98 108 GLN B C 1
ATOM 1754 O O . GLN B 1 108 ? 35.032 16.116 16.095 1.00 36.14 108 GLN B O 1
ATOM 1768 N N . PRO B 1 110 ? 33.854 16.840 20.686 1.00 45.93 110 PRO B N 1
ATOM 1769 C CA . PRO B 1 110 ? 33.525 17.512 21.940 1.00 44.29 110 PRO B CA 1
ATOM 1770 C C . PRO B 1 110 ? 34.420 17.087 23.033 1.00 43.28 110 PRO B C 1
ATOM 1771 O O . PRO B 1 110 ? 35.117 16.105 22.875 1.00 41.57 110 PRO B O 1
ATOM 1775 N N . LEU B 1 111 ? 34.417 17.831 24.125 1.00 39.62 111 LEU B N 1
ATOM 1776 C CA . LEU B 1 111 ? 35.384 17.586 25.172 1.00 40.78 111 LEU B CA 1
ATOM 1777 C C . LEU B 1 111 ? 34.966 16.340 25.988 1.00 40.94 111 LEU B C 1
ATOM 1778 O O . LEU B 1 111 ? 33.855 16.258 26.469 1.00 40.75 111 LEU B O 1
ATOM 1783 N N . GLY B 1 112 ? 35.845 15.359 26.101 1.00 44.93 112 GLY B N 1
ATOM 1784 C CA . GLY B 1 112 ? 35.531 14.137 26.836 1.00 45.27 112 GLY B CA 1
ATOM 1785 C C . GLY B 1 112 ? 36.666 13.123 26.931 1.00 47.67 112 GLY B C 1
ATOM 1786 O O . GLY B 1 112 ? 37.754 13.316 26.324 1.00 49.14 112 GLY B O 1
ATOM 1787 N N . PRO B 1 113 ? 36.456 12.023 27.705 1.00 44.52 113 PRO B N 1
ATOM 1788 C CA . PRO B 1 113 ? 37.581 11.014 27.784 1.00 45.16 113 PRO B CA 1
ATOM 1789 C C . PRO B 1 113 ? 37.721 10.218 26.467 1.00 44.74 113 PRO B C 1
ATOM 1790 O O . PRO B 1 113 ? 36.813 10.214 25.626 1.00 43.23 113 PRO B O 1
ATOM 1794 N N . THR B 1 114 ? 38.876 9.604 26.288 1.00 28.30 114 THR B N 1
ATOM 1795 C CA . THR B 1 114 ? 39.216 8.839 25.091 1.00 28.24 114 THR B CA 1
ATOM 1796 C C . THR B 1 114 ? 40.182 7.962 25.782 1.00 28.02 114 THR B C 1
ATOM 1797 O O . THR B 1 114 ? 40.522 8.309 26.929 1.00 25.32 114 THR B O 1
ATOM 1801 N N . PHE B 1 115 ? 40.737 6.949 25.079 1.00 52.38 115 PHE B N 1
ATOM 1802 C CA . PHE B 1 115 ? 41.763 6.036 25.633 1.00 53.97 115 PHE B CA 1
ATOM 1803 C C . PHE B 1 115 ? 43.111 6.641 25.984 1.00 52.87 115 PHE B C 1
ATOM 1804 O O . PHE B 1 115 ? 43.810 6.106 26.868 1.00 52.54 115 PHE B O 1
ATOM 1812 N N . TRP B 1 116 ? 43.481 7.731 25.304 1.00 54.00 116 TRP B N 1
ATOM 1813 C CA . TRP B 1 116 ? 44.725 8.453 25.610 1.00 52.17 116 TRP B CA 1
ATOM 1814 C C . TRP B 1 116 ? 44.651 9.708 26.427 1.00 50.74 116 TRP B C 1
ATOM 1815 O O . TRP B 1 116 ? 45.674 10.365 26.569 1.00 50.89 116 TRP B O 1
ATOM 1826 N N . ALA B 1 117 ? 43.466 10.093 26.893 1.00 62.64 117 ALA B N 1
ATOM 1827 C CA . ALA B 1 117 ? 43.353 11.316 27.672 1.00 61.89 117 ALA B CA 1
ATOM 1828 C C . ALA B 1 117 ? 42.132 11.352 28.592 1.00 61.68 117 ALA B C 1
ATOM 1829 O O . ALA B 1 117 ? 41.045 10.836 28.257 1.00 62.92 117 ALA B O 1
ATOM 1831 N N . ALA B 1 118 ? 42.350 11.946 29.760 1.00 49.23 118 ALA B N 1
ATOM 1832 C CA . ALA B 1 118 ? 41.325 12.231 30.708 1.00 48.50 118 ALA B CA 1
ATOM 1833 C C . ALA B 1 118 ? 40.399 13.154 30.043 1.00 48.91 118 ALA B C 1
ATOM 1834 O O . ALA B 1 118 ? 39.246 12.853 29.954 1.00 49.99 118 ALA B O 1
ATOM 1836 N N . SER B 1 119 ? 40.877 14.305 29.593 1.00 56.65 119 SER B N 1
ATOM 1837 C CA . SER B 1 119 ? 39.991 15.153 28.802 1.00 56.59 119 SER B CA 1
ATOM 1838 C C . SER B 1 119 ? 40.686 15.525 27.522 1.00 54.97 119 SER B C 1
ATOM 1839 O O . SER B 1 119 ? 41.885 15.551 27.491 1.00 56.67 119 SER B O 1
ATOM 1841 N N . PHE B 1 120 ? 39.916 15.758 26.468 1.00 42.19 120 PHE B N 1
ATOM 1842 C CA . PHE B 1 120 ? 40.415 15.925 25.118 1.00 39.35 120 PHE B CA 1
ATOM 1843 C C . PHE B 1 120 ? 39.314 16.541 24.236 1.00 40.22 120 PHE B C 1
ATOM 1844 O O . PHE B 1 120 ? 38.153 16.300 24.443 1.00 39.89 120 PHE B O 1
ATOM 1852 N N . GLY B 1 121 ? 39.677 17.359 23.260 1.00 37.82 121 GLY B N 1
ATOM 1853 C CA . GLY B 1 121 ? 38.720 17.973 22.364 1.00 38.29 121 GLY B CA 1
ATOM 1854 C C . GLY B 1 121 ? 39.400 18.608 21.167 1.00 38.69 121 GLY B C 1
ATOM 1855 O O . GLY B 1 121 ? 40.411 19.227 21.323 1.00 37.69 121 GLY B O 1
ATOM 1864 N N . PHE B 1 123 ? 38.636 21.460 18.075 1.00 20.45 123 PHE B N 1
ATOM 1865 C CA . PHE B 1 123 ? 37.797 22.540 17.557 1.00 19.94 123 PHE B CA 1
ATOM 1866 C C . PHE B 1 123 ? 38.536 23.557 16.661 1.00 22.47 123 PHE B C 1
ATOM 1867 O O . PHE B 1 123 ? 39.707 23.385 16.295 1.00 22.52 123 PHE B O 1
ATOM 1875 N N . THR B 1 124 ? 37.876 24.652 16.301 1.00 18.85 124 THR B N 1
ATOM 1876 C CA . THR B 1 124 ? 38.477 25.596 15.385 1.00 21.95 124 THR B CA 1
ATOM 1877 C C . THR B 1 124 ? 37.983 26.909 15.868 1.00 25.77 124 THR B C 1
ATOM 1878 O O . THR B 1 124 ? 36.814 27.113 15.907 1.00 24.09 124 THR B O 1
ATOM 1882 N N . ASP B 1 125 ? 38.845 27.822 16.253 1.00 31.33 125 ASP B N 1
ATOM 1883 C CA . ASP B 1 125 ? 38.323 29.044 16.789 1.00 35.11 125 ASP B CA 1
ATOM 1884 C C . ASP B 1 125 ? 37.647 29.951 15.698 1.00 34.24 125 ASP B C 1
ATOM 1885 O O . ASP B 1 125 ? 37.864 29.845 14.480 1.00 34.40 125 ASP B O 1
ATOM 1890 N N . ARG B 1 126 ? 36.797 30.837 16.191 1.00 53.45 126 ARG B N 1
ATOM 1891 C CA . ARG B 1 126 ? 36.294 31.955 15.418 1.00 51.37 126 ARG B CA 1
ATOM 1892 C C . ARG B 1 126 ? 37.302 32.444 14.393 1.00 46.91 126 ARG B C 1
ATOM 1893 O O . ARG B 1 126 ? 36.901 32.947 13.363 1.00 48.47 126 ARG B O 1
ATOM 1901 N N . PHE B 1 127 ? 38.603 32.336 14.661 1.00 40.76 127 PHE B N 1
ATOM 1902 C CA . PHE B 1 127 ? 39.549 32.982 13.769 1.00 34.54 127 PHE B CA 1
ATOM 1903 C C . PHE B 1 127 ? 40.134 31.982 12.765 1.00 31.76 127 PHE B C 1
ATOM 1904 O O . PHE B 1 127 ? 41.008 32.320 11.948 1.00 30.81 127 PHE B O 1
ATOM 1912 N N . GLY B 1 128 ? 39.683 30.750 12.793 1.00 27.77 128 GLY B N 1
ATOM 1913 C CA . GLY B 1 128 ? 40.178 29.865 11.772 1.00 24.77 128 GLY B CA 1
ATOM 1914 C C . GLY B 1 128 ? 41.314 28.937 12.174 1.00 23.64 128 GLY B C 1
ATOM 1915 O O . GLY B 1 128 ? 41.808 28.192 11.323 1.00 24.65 128 GLY B O 1
ATOM 1916 N N . VAL B 1 129 ? 41.689 28.921 13.449 1.00 30.33 129 VAL B N 1
ATOM 1917 C CA . VAL B 1 129 ? 42.771 28.103 13.924 1.00 27.21 129 VAL B CA 1
ATOM 1918 C C . VAL B 1 129 ? 42.250 26.817 14.550 1.00 25.30 129 VAL B C 1
ATOM 1919 O O . VAL B 1 129 ? 41.436 26.828 15.501 1.00 23.60 129 VAL B O 1
ATOM 1923 N N . ALA B 1 130 ? 42.754 25.691 14.076 1.00 11.64 130 ALA B N 1
ATOM 1924 C CA . ALA B 1 130 ? 42.333 24.377 14.721 1.00 10.13 130 ALA B CA 1
ATOM 1925 C C . ALA B 1 130 ? 43.092 24.108 16.018 1.00 9.98 130 ALA B C 1
ATOM 1926 O O . ALA B 1 130 ? 44.308 24.147 16.012 1.00 9.69 130 ALA B O 1
ATOM 1928 N N . TRP B 1 131 ? 42.410 23.866 17.118 1.00 16.41 131 TRP B N 1
ATOM 1929 C CA . TRP B 1 131 ? 43.128 23.680 18.389 1.00 18.96 131 TRP B CA 1
ATOM 1930 C C . TRP B 1 131 ? 42.842 22.308 18.799 1.00 22.83 131 TRP B C 1
ATOM 1931 O O . TRP B 1 131 ? 41.801 21.791 18.405 1.00 23.50 131 TRP B O 1
ATOM 1950 N N . VAL B 1 133 ? 42.783 20.431 22.596 1.00 28.66 133 VAL B N 1
ATOM 1951 C CA . VAL B 1 133 ? 43.024 20.477 24.043 1.00 30.87 133 VAL B CA 1
ATOM 1952 C C . VAL B 1 133 ? 43.241 19.065 24.636 1.00 33.53 133 VAL B C 1
ATOM 1953 O O . VAL B 1 133 ? 42.523 18.115 24.297 1.00 34.05 133 VAL B O 1
ATOM 1957 N N . ASN B 1 134 ? 44.264 18.906 25.474 1.00 30.60 134 ASN B N 1
ATOM 1958 C CA . ASN B 1 134 ? 44.636 17.568 25.980 1.00 34.14 134 ASN B CA 1
ATOM 1959 C C . ASN B 1 134 ? 45.057 17.610 27.432 1.00 38.53 134 ASN B C 1
ATOM 1960 O O . ASN B 1 134 ? 45.804 18.476 27.858 1.00 39.38 134 ASN B O 1
ATOM 1965 N N . CYS B 1 135 ? 44.597 16.651 28.208 1.00 40.98 135 CYS B N 1
ATOM 1966 C CA . CYS B 1 135 ? 44.855 16.612 29.619 1.00 46.89 135 CYS B CA 1
ATOM 1967 C C . CYS B 1 135 ? 45.112 15.181 29.870 1.00 51.46 135 CYS B C 1
ATOM 1968 O O . CYS B 1 135 ? 44.638 14.394 29.131 1.00 51.90 135 CYS B O 1
ATOM 1971 N N . GLU B 1 136 ? 45.794 14.808 30.934 1.00 86.93 136 GLU B N 1
ATOM 1972 C CA . GLU B 1 136 ? 45.991 13.393 31.168 1.00 92.12 136 GLU B CA 1
ATOM 1973 C C . GLU B 1 136 ? 46.158 13.001 32.668 1.00 94.93 136 GLU B C 1
ATOM 1974 O O . GLU B 1 136 ? 46.815 11.997 32.986 1.00 95.00 136 GLU B O 1
ATOM 1976 N N . GLN B 1 137 ? 45.546 13.767 33.587 1.00 79.26 137 GLN B N 1
ATOM 1977 C CA . GLN B 1 137 ? 45.681 13.477 35.038 1.00 82.60 137 GLN B CA 1
ATOM 1978 C C . GLN B 1 137 ? 44.457 13.725 35.982 1.00 80.71 137 GLN B C 1
ATOM 1979 O O . GLN B 1 137 ? 43.610 12.851 36.192 1.00 80.61 137 GLN B O 1
ATOM 1981 N N . ASP B 1 138 ? 44.408 14.913 36.570 1.00 50.66 138 ASP B N 1
ATOM 1982 C CA . ASP B 1 138 ? 43.404 15.270 37.550 1.00 49.16 138 ASP B CA 1
ATOM 1983 C C . ASP B 1 138 ? 42.118 15.745 36.888 1.00 48.58 138 ASP B C 1
ATOM 1984 O O . ASP B 1 138 ? 41.767 16.932 36.980 1.00 53.20 138 ASP B O 1
#

B-factor: mean 38.92, std 25.46, range [2.0, 170.82]

Radius of gyration: 18.36 Å; Cα contacts (8 Å, |Δi|>4): 558; chains: 2; bounding box: 44×54×41 Å

InterPro domains:
  IPR004360 Glyoxalase/fosfomycin resistance/dioxygenase domain [PF00903] (3-131)
  IPR028973 PhnB-like [cd06588] (3-132)
  IPR029068 Glyoxalase/Bleomycin resistance protein/Dihydroxybiphenyl dioxygenase [G3DSA:3.10.180.10] (7-137)
  IPR029068 Glyoxalase/Bleomycin resistance protein/Dihydroxybiphenyl dioxygenase [SSF54593] (1-134)

Nearest PDB structures (foldseek):
  1u6l-assembly1_B  TM=9.921E-01  e=7.275E-23  Pseudomonas aeruginosa PAO1
  1u7i-assembly1_B  TM=8.046E-01  e=1.009E-08  Pseudomonas aeruginosa PAO1
  1u69-assembly1_A  TM=7.203E-01  e=2.495E-05  Pseudomonas aeruginosa PAO1
  1lqp-assembly1_B  TM=6.117E-01  e=9.085E-04  Pseudomonas aeruginosa
  2p7k-assembly1_B  TM=6.647E-01  e=4.456E-03  Listeria monocytogenes EGD-e

Organism: Pseudomonas aeruginosa (strain ATCC 15692 / DSM 22644 / CIP 104116 / JCM 14847 / LMG 12228 / 1C / PRS 101 / PAO1) (NCBI:txid208964)

Secondary structure (DSSP, 8-state):
--EEEEEEEESS-HHHHHHHHHHHH-SEE----STTTT---SS-------EEETTEE--EE--TTS------SEEEEEE-SSHHHHHHHHHHHHTTSB----EEETTEEEE--B-TTS-B--EES--/--EEEEEEEESS-HHHHHHHHHHHH-SEEE---STTS----SS------EEEETTEE--EEPPSSS----S-SEEEEEEES-HHHHHHHHHHHHTTSB------BTTBSSB--B-TTS-B--EE---

CATH classification: 3.10.180.10